Protein AF-A0A077WHT0-F1 (afdb_monomer_lite)

Structure (mmCIF, N/CA/C/O backbone):
data_AF-A0A077WHT0-F1
#
_entry.id   AF-A0A077WHT0-F1
#
loop_
_atom_site.group_PDB
_atom_site.id
_atom_site.type_symbol
_atom_site.label_atom_id
_atom_site.label_alt_id
_atom_site.label_comp_id
_atom_site.label_asym_id
_atom_site.label_entity_id
_atom_site.label_seq_id
_atom_site.pdbx_PDB_ins_code
_atom_site.Cartn_x
_atom_site.Cartn_y
_atom_site.Cartn_z
_atom_site.occupancy
_atom_site.B_iso_or_equiv
_atom_site.auth_seq_id
_atom_site.auth_comp_id
_atom_site.auth_asym_id
_atom_site.auth_atom_id
_atom_site.pdbx_PDB_model_num
ATOM 1 N N . MET A 1 1 ? -54.597 7.422 23.029 1.00 37.78 1 MET A N 1
ATOM 2 C CA . MET A 1 1 ? -54.178 8.073 21.775 1.00 37.78 1 MET A CA 1
ATOM 3 C C . MET A 1 1 ? -52.838 7.480 21.430 1.00 37.78 1 MET A C 1
ATOM 5 O O . MET A 1 1 ? -51.919 7.586 22.228 1.00 37.78 1 MET A O 1
ATOM 9 N N . THR A 1 2 ? -52.840 6.689 20.369 1.00 34.19 2 THR A N 1
ATOM 10 C CA . THR A 1 2 ? -51.752 5.840 19.897 1.00 34.19 2 THR A CA 1
ATOM 11 C C . THR A 1 2 ? -50.615 6.676 19.324 1.00 34.19 2 THR A C 1
ATOM 13 O O . THR A 1 2 ? -50.851 7.671 18.643 1.00 34.19 2 THR A O 1
ATOM 16 N N . CYS A 1 3 ? -49.397 6.263 19.662 1.00 44.56 3 CYS A N 1
ATOM 17 C CA . CYS A 1 3 ? -48.162 6.659 19.010 1.00 44.56 3 CYS A CA 1
ATOM 18 C C . CYS A 1 3 ? -48.106 5.999 17.628 1.00 44.56 3 CYS A C 1
ATOM 20 O O . CYS A 1 3 ? -48.318 4.795 17.555 1.00 44.56 3 CYS A O 1
ATOM 22 N N . ASP A 1 4 ? -47.770 6.765 16.595 1.00 35.91 4 ASP A N 1
ATOM 23 C CA . ASP A 1 4 ? -47.326 6.301 15.276 1.00 35.91 4 ASP A CA 1
ATOM 24 C C . ASP A 1 4 ? -46.366 7.385 14.754 1.00 35.91 4 ASP A C 1
ATOM 26 O O . ASP A 1 4 ? -46.645 8.569 14.933 1.00 35.91 4 ASP A O 1
ATOM 30 N N . ALA A 1 5 ? -45.253 7.136 14.079 1.00 39.88 5 ALA A N 1
ATOM 31 C CA . ALA A 1 5 ? -44.366 5.995 13.904 1.00 39.88 5 ALA A CA 1
ATOM 32 C C . ALA A 1 5 ? -43.149 6.580 13.158 1.00 39.88 5 ALA A C 1
ATOM 34 O O . ALA A 1 5 ? -43.295 7.492 12.342 1.00 39.88 5 ALA A O 1
ATOM 35 N N . ASP A 1 6 ? -41.969 6.073 13.489 1.00 39.25 6 ASP A N 1
ATOM 36 C CA . ASP A 1 6 ? -40.648 6.386 12.949 1.00 39.25 6 ASP A CA 1
ATOM 37 C C . ASP A 1 6 ? -40.579 6.752 11.456 1.00 39.25 6 ASP A C 1
ATOM 39 O O . ASP A 1 6 ? -40.809 5.928 10.572 1.00 39.25 6 ASP A O 1
ATOM 43 N N . GLY A 1 7 ? -40.115 7.973 11.182 1.00 35.97 7 GLY A N 1
ATOM 44 C CA . GLY A 1 7 ? -39.485 8.352 9.916 1.00 35.97 7 GLY A CA 1
ATOM 45 C C . GLY A 1 7 ? -37.975 8.120 9.989 1.00 35.97 7 GLY A C 1
ATOM 46 O O . GLY A 1 7 ? -37.204 9.073 9.965 1.00 35.97 7 GLY A O 1
ATOM 47 N N . SER A 1 8 ? -37.550 6.866 10.143 1.00 40.78 8 SER A N 1
ATOM 48 C CA . SER A 1 8 ? -36.134 6.482 10.136 1.00 40.78 8 SER A CA 1
ATOM 49 C C . SER A 1 8 ? -35.676 6.237 8.696 1.00 40.78 8 SER A C 1
ATOM 51 O O . SER A 1 8 ? -35.810 5.147 8.141 1.00 40.78 8 SER A O 1
ATOM 53 N N . SER A 1 9 ? -35.169 7.295 8.065 1.00 44.03 9 SER A N 1
ATOM 54 C CA . SER A 1 9 ? -34.442 7.256 6.793 1.00 44.03 9 SER A CA 1
ATOM 55 C C . SER A 1 9 ? -33.043 6.656 7.015 1.00 44.03 9 SER A C 1
ATOM 57 O O . SER A 1 9 ? -32.048 7.369 6.964 1.00 44.03 9 SER A O 1
ATOM 59 N N . ASN A 1 10 ? -32.959 5.357 7.308 1.00 44.62 10 ASN A N 1
ATOM 60 C CA . ASN A 1 10 ? -31.711 4.694 7.718 1.00 44.62 10 ASN A CA 1
ATOM 61 C C . ASN A 1 10 ? -31.049 3.822 6.637 1.00 44.62 10 ASN A C 1
ATOM 63 O O . ASN A 1 10 ? -30.369 2.851 6.963 1.00 44.62 10 ASN A O 1
ATOM 67 N N . SER A 1 11 ? -31.192 4.146 5.350 1.00 49.66 11 SER A N 1
ATOM 68 C CA . SER A 1 11 ? -30.301 3.573 4.329 1.00 49.66 11 SER A CA 1
ATOM 69 C C . SER A 1 11 ? -29.247 4.604 3.930 1.00 49.66 11 SER A C 1
ATOM 71 O O . SER A 1 11 ? -29.408 5.320 2.944 1.00 49.66 11 SER A O 1
ATOM 73 N N . CYS A 1 12 ? -28.176 4.692 4.722 1.00 60.62 12 CYS A N 1
ATOM 74 C CA . CYS A 1 12 ? -26.922 5.324 4.309 1.00 60.62 12 CYS A CA 1
ATOM 75 C C . CYS A 1 12 ? -26.264 4.439 3.240 1.00 60.62 12 CYS A C 1
ATOM 77 O O . CYS A 1 12 ? -25.387 3.628 3.552 1.00 60.62 12 CYS A O 1
ATOM 79 N N . ASN A 1 13 ? -26.771 4.545 2.012 1.00 75.31 13 ASN A N 1
ATOM 80 C CA . ASN A 1 13 ? -26.191 3.924 0.830 1.00 75.31 13 ASN A CA 1
ATOM 81 C C . ASN A 1 13 ? -25.252 4.938 0.177 1.00 75.31 13 ASN A C 1
ATOM 83 O O . ASN A 1 13 ? -25.646 6.086 -0.032 1.00 75.31 13 ASN A O 1
ATOM 87 N N . ILE A 1 14 ? -24.038 4.505 -0.150 1.00 79.81 14 ILE A N 1
ATOM 88 C CA . ILE A 1 14 ? -23.101 5.283 -0.963 1.00 79.81 14 ILE A CA 1
ATOM 89 C C . ILE A 1 14 ? -23.674 5.395 -2.378 1.00 79.81 14 ILE A C 1
ATOM 91 O O . ILE A 1 14 ? -24.192 4.407 -2.895 1.00 79.81 14 ILE A O 1
ATOM 95 N N . PHE A 1 15 ? -23.558 6.573 -2.994 1.00 76.62 15 PHE A N 1
ATOM 96 C CA . PHE A 1 15 ? -23.927 6.811 -4.389 1.00 76.62 15 PHE A CA 1
ATOM 97 C C . PHE A 1 15 ? -22.759 7.486 -5.111 1.00 76.62 15 PHE A C 1
ATOM 99 O O . PHE A 1 15 ? -22.477 8.657 -4.875 1.00 76.62 15 PHE A O 1
ATOM 106 N N . ILE A 1 16 ? -22.076 6.767 -6.006 1.00 77.31 16 ILE A N 1
ATOM 107 C CA . ILE A 1 16 ? -20.861 7.285 -6.653 1.00 77.31 16 ILE A CA 1
ATOM 108 C C . ILE A 1 16 ? -21.208 7.894 -8.012 1.00 77.31 16 ILE A C 1
ATOM 110 O O . ILE A 1 16 ? -21.463 7.184 -8.989 1.00 77.31 16 ILE A O 1
ATOM 114 N N . ASN A 1 17 ? -21.157 9.224 -8.109 1.00 68.56 17 ASN A N 1
ATOM 115 C CA . ASN A 1 17 ? -21.402 9.945 -9.358 1.00 68.56 17 ASN A CA 1
ATOM 116 C C . ASN A 1 17 ? -20.128 10.595 -9.921 1.00 68.56 17 ASN A C 1
ATOM 118 O O . ASN A 1 17 ? -19.970 11.815 -9.898 1.00 68.56 17 ASN A O 1
ATOM 122 N N . LEU A 1 18 ? -19.219 9.781 -10.465 1.00 68.75 18 LEU A N 1
ATOM 123 C CA . LEU A 1 18 ? -18.097 10.298 -11.251 1.00 68.75 18 LEU A CA 1
ATOM 124 C C . LEU A 1 18 ? -18.600 10.711 -12.642 1.00 68.75 18 LEU A C 1
ATOM 126 O O . LEU A 1 18 ? -19.003 9.864 -13.442 1.00 68.75 18 LEU A O 1
ATOM 130 N N . ASN A 1 19 ? -18.563 12.016 -12.922 1.00 60.97 19 ASN A N 1
ATOM 131 C CA . ASN A 1 19 ? -19.141 12.667 -14.106 1.00 60.97 19 ASN A CA 1
ATOM 132 C C . ASN A 1 19 ? -18.516 12.281 -15.470 1.00 60.97 19 ASN A C 1
ATOM 134 O O . ASN A 1 19 ? -18.853 12.906 -16.474 1.00 60.97 19 ASN A O 1
ATOM 138 N N . ASP A 1 20 ? -17.634 11.276 -15.569 1.00 57.62 20 ASP A N 1
ATOM 139 C CA . ASP A 1 20 ? -17.121 10.827 -16.870 1.00 57.62 20 ASP A CA 1
ATOM 140 C C . ASP A 1 20 ? -16.539 9.384 -16.868 1.00 57.62 20 ASP A C 1
ATOM 142 O O . ASP A 1 20 ? -15.686 9.021 -16.064 1.00 57.62 20 ASP A O 1
ATOM 146 N N . LYS A 1 21 ? -16.971 8.601 -17.872 1.00 54.38 21 LYS A N 1
ATOM 147 C CA . LYS A 1 21 ? -16.309 7.467 -18.573 1.00 54.38 21 LYS A CA 1
ATOM 148 C C . LYS A 1 21 ? -16.355 6.002 -18.117 1.00 54.38 21 LYS A C 1
ATOM 150 O O . LYS A 1 21 ? -16.100 5.176 -18.994 1.00 54.38 21 LYS A O 1
ATOM 155 N N . CYS A 1 22 ? -16.746 5.595 -16.906 1.00 64.19 22 CYS A N 1
ATOM 156 C CA . CYS A 1 22 ? -16.871 4.142 -16.649 1.00 64.19 22 CYS A CA 1
ATOM 157 C C . CYS A 1 22 ? -17.956 3.761 -15.631 1.00 64.19 22 CYS A C 1
ATOM 159 O O . CYS A 1 22 ? -17.670 3.469 -14.474 1.00 64.19 22 CYS A O 1
ATOM 161 N N . CYS A 1 23 ? -19.214 3.679 -16.082 1.00 74.38 23 CYS A N 1
ATOM 162 C CA . CYS A 1 23 ? -20.350 3.262 -15.246 1.00 74.38 23 CYS A CA 1
ATOM 163 C C . CYS A 1 23 ? -20.139 1.908 -14.539 1.00 74.38 23 CYS A C 1
ATOM 165 O O . CYS A 1 23 ? -20.700 1.678 -13.471 1.00 74.38 23 CYS A O 1
ATOM 167 N N . HIS A 1 24 ? -19.315 1.025 -15.112 1.00 82.81 24 HIS A N 1
ATOM 168 C CA . HIS A 1 24 ? -18.958 -0.252 -14.501 1.00 82.81 24 HIS A CA 1
ATOM 169 C C . HIS A 1 24 ? -18.045 -0.104 -13.281 1.00 82.81 24 HIS A C 1
ATOM 171 O O . HIS A 1 24 ? -18.268 -0.809 -12.303 1.00 82.81 24 HIS A O 1
ATOM 177 N N . LEU A 1 25 ? -17.060 0.801 -13.320 1.00 83.50 25 LEU A N 1
ATOM 178 C CA . LEU A 1 25 ? -16.144 1.030 -12.200 1.00 83.50 25 LEU A CA 1
ATOM 179 C C . LEU A 1 25 ? -16.864 1.707 -11.031 1.00 83.50 25 LEU A C 1
ATOM 181 O O . LEU A 1 25 ? -16.712 1.269 -9.898 1.00 83.50 25 LEU A O 1
ATOM 185 N N . ASN A 1 26 ? -17.701 2.710 -11.315 1.00 84.38 26 ASN A N 1
ATOM 186 C CA . ASN A 1 26 ? -18.487 3.386 -10.279 1.00 84.38 26 ASN A CA 1
ATOM 187 C C . ASN A 1 26 ? -19.394 2.393 -9.556 1.00 84.38 26 ASN A C 1
ATOM 189 O O . ASN A 1 26 ? -19.394 2.345 -8.335 1.00 84.38 26 ASN A O 1
ATOM 193 N N . ARG A 1 27 ? -20.121 1.557 -10.314 1.00 87.00 27 ARG A N 1
ATOM 194 C CA . ARG A 1 27 ? -20.995 0.538 -9.728 1.00 87.00 27 ARG A CA 1
ATOM 195 C C . ARG A 1 27 ? -20.204 -0.493 -8.927 1.00 87.00 27 ARG A C 1
ATOM 197 O O . ARG A 1 27 ? -20.649 -0.886 -7.861 1.00 87.00 27 ARG A O 1
ATOM 204 N N . PHE A 1 28 ? -19.046 -0.918 -9.432 1.00 89.81 28 PHE A N 1
ATOM 205 C CA . PHE A 1 28 ? -18.170 -1.844 -8.720 1.00 89.81 28 PHE A CA 1
ATOM 206 C C . PHE A 1 28 ? -17.716 -1.273 -7.368 1.00 89.81 28 PHE A C 1
ATOM 208 O O . PHE A 1 28 ? -17.876 -1.939 -6.350 1.00 89.81 28 PHE A O 1
ATOM 215 N N . LEU A 1 29 ? -17.216 -0.033 -7.344 1.00 90.81 29 LEU A N 1
ATOM 216 C CA . LEU A 1 29 ? -16.799 0.633 -6.107 1.00 90.81 29 LEU A CA 1
ATOM 217 C C . LEU A 1 29 ? -17.984 0.887 -5.172 1.00 90.81 29 LEU A C 1
ATOM 219 O O . LEU A 1 29 ? -17.862 0.701 -3.969 1.00 90.81 29 LEU A O 1
ATOM 223 N N . GLU A 1 30 ? -19.143 1.266 -5.706 1.00 91.81 30 GLU A N 1
ATOM 224 C CA . GLU A 1 30 ? -20.350 1.493 -4.912 1.00 91.81 30 GLU A CA 1
ATOM 225 C C . GLU A 1 30 ? -20.823 0.200 -4.239 1.00 91.81 30 GLU A C 1
ATOM 227 O O . GLU A 1 30 ? -21.081 0.190 -3.037 1.00 91.81 30 GLU A O 1
ATOM 232 N N . GLU A 1 31 ? -20.908 -0.902 -4.988 1.00 92.94 31 GLU A N 1
ATOM 233 C CA . GLU A 1 31 ? -21.279 -2.218 -4.459 1.00 92.94 31 GLU A CA 1
ATOM 234 C C . GLU A 1 31 ? -20.256 -2.700 -3.417 1.00 92.94 31 GLU A C 1
ATOM 236 O O . GLU A 1 31 ? -20.650 -3.095 -2.318 1.00 92.94 31 GLU A O 1
ATOM 241 N N . GLY A 1 32 ? -18.958 -2.602 -3.725 1.00 94.31 32 GLY A N 1
ATOM 242 C CA . GLY A 1 32 ? -17.874 -3.041 -2.845 1.00 94.31 32 GLY A CA 1
ATOM 243 C C . GLY A 1 32 ? -17.775 -2.230 -1.552 1.00 94.31 32 GLY A C 1
ATOM 244 O O . GLY A 1 32 ? -17.771 -2.800 -0.464 1.00 94.31 32 GLY A O 1
ATOM 245 N N . LEU A 1 33 ? -17.780 -0.896 -1.628 1.00 95.38 33 LEU A N 1
ATOM 246 C CA . LEU A 1 33 ? -17.711 -0.038 -0.440 1.00 95.38 33 LEU A CA 1
ATOM 247 C C . LEU A 1 33 ? -18.965 -0.174 0.433 1.00 95.38 33 LEU A C 1
ATOM 249 O O . LEU A 1 33 ? -18.847 -0.217 1.657 1.00 95.38 33 LEU A O 1
ATOM 253 N N . ASN A 1 34 ? -20.162 -0.289 -0.161 1.00 94.75 34 ASN A N 1
ATOM 254 C CA . ASN A 1 34 ? -21.380 -0.546 0.614 1.00 94.75 34 ASN A CA 1
ATOM 255 C C . ASN A 1 34 ? -21.322 -1.910 1.319 1.00 94.75 34 ASN A C 1
ATOM 257 O O . ASN A 1 34 ? -21.741 -2.008 2.475 1.00 94.75 34 ASN A O 1
ATOM 261 N N . ALA A 1 35 ? -20.797 -2.946 0.653 1.00 95.38 35 ALA A N 1
ATOM 262 C CA .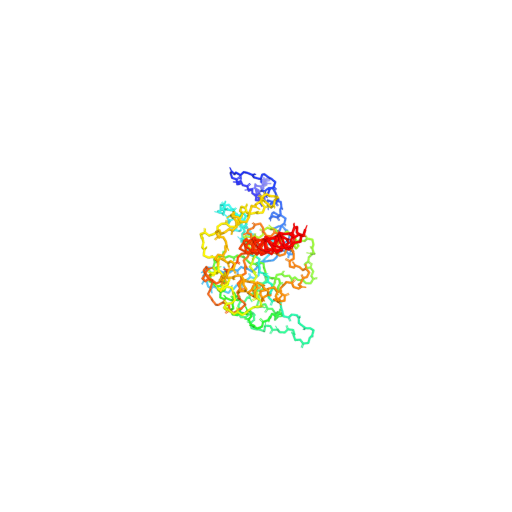 ALA A 1 35 ? -20.604 -4.261 1.257 1.00 95.38 35 ALA A CA 1
ATOM 263 C C . ALA A 1 35 ? -19.611 -4.197 2.427 1.00 95.38 35 ALA A C 1
ATOM 265 O O . ALA A 1 35 ? -19.945 -4.637 3.526 1.00 95.38 35 ALA A O 1
ATOM 266 N N . LEU A 1 36 ? -18.450 -3.561 2.238 1.00 96.62 36 LEU A N 1
ATOM 267 C CA . LEU A 1 36 ? -17.434 -3.399 3.281 1.00 96.62 36 LEU A CA 1
ATOM 268 C C . LEU A 1 36 ? -17.954 -2.609 4.489 1.00 96.62 36 LEU A C 1
ATOM 270 O O . LEU A 1 36 ? -17.761 -3.029 5.627 1.00 96.62 36 LEU A O 1
ATOM 274 N N . LEU A 1 37 ? -18.669 -1.499 4.275 1.00 96.50 37 LEU A N 1
ATOM 275 C CA . LEU A 1 37 ? -19.258 -0.715 5.371 1.00 96.50 37 LEU A CA 1
ATOM 276 C C . LEU A 1 37 ? -20.339 -1.475 6.156 1.00 96.50 37 LEU A C 1
ATOM 278 O O . LEU A 1 37 ? -20.666 -1.079 7.278 1.00 96.50 37 LEU A O 1
ATOM 282 N N . ALA A 1 38 ? -20.919 -2.524 5.574 1.00 95.56 38 ALA A N 1
ATOM 283 C CA . ALA A 1 38 ? -21.895 -3.389 6.226 1.00 95.56 38 ALA A CA 1
ATOM 284 C C . ALA A 1 38 ? -21.269 -4.651 6.850 1.00 95.56 38 ALA A C 1
ATOM 286 O O . ALA A 1 38 ? -21.935 -5.307 7.656 1.00 95.56 38 ALA A O 1
ATOM 287 N N . ASP A 1 39 ? -20.023 -4.996 6.507 1.00 95.81 39 ASP A N 1
ATOM 288 C CA . ASP A 1 39 ? -19.386 -6.238 6.941 1.00 95.81 39 ASP A CA 1
ATOM 289 C C . ASP A 1 39 ? -18.801 -6.122 8.364 1.00 95.81 39 ASP A C 1
ATOM 291 O O . ASP A 1 39 ? -17.995 -5.229 8.644 1.00 95.81 39 ASP A O 1
ATOM 295 N N . PRO A 1 40 ? -19.158 -7.024 9.298 1.00 95.00 40 PRO A N 1
ATOM 296 C CA . PRO A 1 40 ? -18.634 -6.994 10.661 1.00 95.00 40 PRO A CA 1
ATOM 297 C C . PRO A 1 40 ? -17.153 -7.402 10.775 1.00 95.00 40 PRO A C 1
ATOM 299 O O . PRO A 1 40 ? -16.544 -7.171 11.815 1.00 95.00 40 PRO A O 1
ATOM 302 N N . HIS A 1 41 ? -16.541 -8.007 9.765 1.00 95.44 41 HIS A N 1
ATOM 303 C CA . HIS A 1 41 ? -15.118 -8.357 9.772 1.00 95.44 41 HIS A CA 1
ATOM 304 C C . HIS A 1 41 ? -14.249 -7.278 9.128 1.00 95.44 41 HIS A C 1
ATOM 306 O O . HIS A 1 41 ? -13.023 -7.365 9.205 1.00 95.44 41 HIS A O 1
ATOM 312 N N . PHE A 1 42 ? -14.857 -6.258 8.514 1.00 96.75 42 PHE A N 1
ATOM 313 C CA . PHE A 1 42 ? -14.121 -5.116 8.003 1.00 96.75 42 PHE A CA 1
ATOM 314 C C . PHE A 1 42 ? -13.761 -4.171 9.152 1.00 96.75 42 PHE A C 1
ATOM 316 O O . PHE A 1 42 ? -14.619 -3.566 9.797 1.00 96.75 42 PHE A O 1
ATOM 323 N N . LEU A 1 43 ? -12.462 -4.077 9.420 1.00 97.44 43 LEU A N 1
ATOM 324 C CA . LEU A 1 43 ? -11.876 -3.243 10.460 1.00 97.44 43 LEU A CA 1
ATOM 325 C C . LEU A 1 43 ? -10.889 -2.272 9.836 1.00 97.44 43 LEU A C 1
ATOM 327 O O . LEU A 1 43 ? -10.213 -2.606 8.863 1.00 97.44 43 LEU A O 1
ATOM 331 N N . LEU A 1 44 ? -10.787 -1.086 10.425 1.00 98.31 44 LEU A N 1
ATOM 332 C CA . LEU A 1 44 ? -9.860 -0.051 9.991 1.00 98.31 44 LEU A CA 1
ATOM 333 C C . LEU A 1 44 ? -9.199 0.598 11.194 1.00 98.31 44 LEU A C 1
ATOM 335 O O . LEU A 1 44 ? -9.841 0.836 12.210 1.00 98.31 44 LEU A O 1
ATOM 339 N N . LEU A 1 45 ? -7.928 0.942 11.064 1.00 98.62 45 LEU A N 1
ATOM 340 C CA . LEU A 1 45 ? -7.249 1.849 11.971 1.00 98.62 45 LEU A CA 1
ATOM 341 C C . LEU A 1 45 ? -7.633 3.288 11.610 1.00 98.62 45 LEU A C 1
ATOM 343 O O . LEU A 1 45 ? -7.347 3.751 10.509 1.00 98.62 45 LEU A O 1
ATOM 347 N N . TYR A 1 46 ? -8.262 3.998 12.537 1.00 98.56 46 TYR A N 1
ATOM 348 C CA . TYR A 1 46 ? -8.504 5.431 12.445 1.00 98.56 46 TYR A CA 1
ATOM 349 C C . TYR A 1 46 ? -7.334 6.212 13.052 1.00 98.56 46 TYR A C 1
ATOM 351 O O . TYR A 1 46 ? -6.906 5.923 14.175 1.00 98.56 46 TYR A O 1
ATOM 359 N N . VAL A 1 47 ? -6.853 7.221 12.320 1.00 98.31 47 VAL A N 1
ATOM 360 C CA . VAL A 1 47 ? -5.823 8.166 12.769 1.00 98.31 47 VAL A CA 1
ATOM 361 C C . VAL A 1 47 ? -6.481 9.510 13.108 1.00 98.31 47 VAL A C 1
ATOM 363 O O . VAL A 1 47 ? -6.936 10.202 12.198 1.00 98.31 47 VAL A O 1
ATOM 366 N N . PRO A 1 48 ? -6.550 9.915 14.387 1.00 97.44 48 PRO A N 1
ATOM 367 C CA . PRO A 1 48 ? -7.203 11.161 14.784 1.00 97.44 48 PRO A CA 1
ATOM 368 C C . PRO A 1 48 ? -6.463 12.430 14.338 1.00 97.44 48 PRO A C 1
ATOM 370 O O . PRO A 1 48 ? -5.236 12.477 14.309 1.00 97.44 48 PRO A O 1
ATOM 373 N N . GLU A 1 49 ? -7.211 13.499 14.051 1.00 96.38 49 GLU A N 1
ATOM 374 C CA . GLU A 1 49 ? -6.641 14.816 13.705 1.00 96.38 49 GLU A CA 1
ATOM 375 C C . GLU A 1 49 ? -6.053 15.570 14.897 1.00 96.38 49 GLU A C 1
ATOM 377 O O . GLU A 1 49 ? -5.147 16.386 14.746 1.00 96.38 49 GLU A O 1
ATOM 382 N N . ASP A 1 50 ? -6.567 15.306 16.093 1.00 95.06 50 ASP A N 1
ATOM 383 C CA . ASP A 1 50 ? -6.169 15.979 17.328 1.00 95.06 50 ASP A CA 1
ATOM 384 C C . ASP A 1 50 ? -4.892 15.391 17.951 1.00 95.06 50 ASP A C 1
ATOM 386 O O . ASP A 1 50 ? -4.469 15.821 19.026 1.00 95.06 50 ASP A O 1
ATOM 390 N N . GLY A 1 51 ? -4.275 14.407 17.286 1.00 91.94 51 GLY A N 1
ATOM 391 C CA . GLY A 1 51 ? -3.109 13.686 17.789 1.00 91.94 51 GLY A CA 1
ATOM 392 C C . GLY A 1 51 ? -3.424 12.771 18.972 1.00 91.94 51 GLY A C 1
ATOM 393 O O . GLY A 1 51 ? -2.502 12.327 19.661 1.00 91.94 51 GLY A O 1
ATOM 394 N N . SER A 1 52 ? -4.707 12.496 19.236 1.00 95.25 52 SER A N 1
ATOM 395 C CA . SER A 1 52 ? -5.091 11.445 20.170 1.00 95.25 52 SER A CA 1
ATOM 396 C C . SER A 1 52 ? -4.684 10.067 19.641 1.00 95.25 52 SER A C 1
ATOM 398 O O . SER A 1 52 ? -4.237 9.891 18.505 1.00 95.25 52 SER A O 1
ATOM 400 N N . LYS A 1 53 ? -4.768 9.073 20.523 1.00 96.75 53 LYS A N 1
ATOM 401 C CA . LYS A 1 53 ? -4.324 7.715 20.236 1.00 96.75 53 LYS A CA 1
ATOM 402 C C . LYS A 1 53 ? -5.162 7.099 19.111 1.00 96.75 53 LYS A C 1
ATOM 404 O O . LYS A 1 53 ? -6.377 7.273 19.078 1.00 96.75 53 LYS A O 1
ATOM 409 N N . MET A 1 54 ? -4.507 6.374 18.206 1.00 98.44 54 MET A N 1
ATOM 410 C CA . MET A 1 54 ? -5.186 5.720 17.088 1.00 98.44 54 MET A CA 1
ATOM 411 C C . MET A 1 54 ? -6.103 4.607 17.592 1.00 98.44 54 MET A C 1
ATOM 413 O O . MET A 1 54 ? -5.836 4.006 18.634 1.00 98.44 54 MET A O 1
ATOM 417 N N . GLN A 1 55 ? -7.161 4.303 16.845 1.00 98.25 55 GLN A N 1
ATOM 418 C CA . GLN A 1 55 ? -8.156 3.323 17.272 1.00 98.25 55 GLN A CA 1
ATOM 419 C C . GLN A 1 55 ? -8.579 2.407 16.124 1.00 98.25 55 GLN A C 1
ATOM 421 O O . GLN A 1 55 ? -8.850 2.880 15.023 1.00 98.25 55 GLN A O 1
ATOM 426 N N . ILE A 1 56 ? -8.679 1.103 16.381 1.00 98.31 56 ILE A N 1
ATOM 427 C CA . ILE A 1 56 ? -9.325 0.162 15.464 1.00 98.31 56 ILE A CA 1
ATOM 428 C C . ILE A 1 56 ? -10.837 0.366 15.558 1.00 98.31 56 ILE A C 1
ATOM 430 O O . ILE A 1 56 ? -11.423 0.329 16.638 1.00 98.31 56 ILE A O 1
ATOM 434 N N . 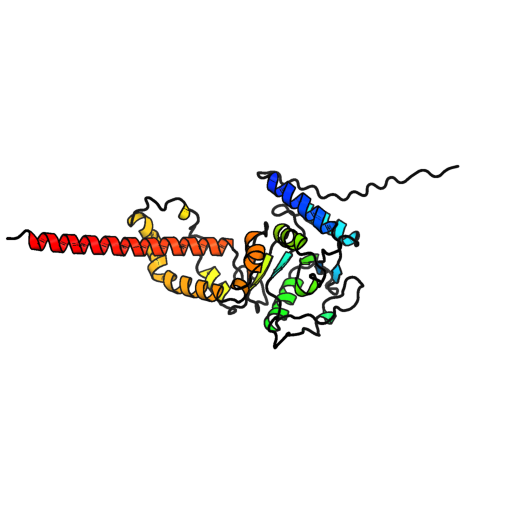VAL A 1 57 ? -11.482 0.583 14.421 1.00 97.94 57 VAL A N 1
ATOM 435 C CA . VAL A 1 57 ? -12.915 0.836 14.317 1.00 97.94 57 VAL A CA 1
ATOM 436 C C . VAL A 1 57 ? -13.570 -0.184 13.400 1.00 97.94 57 VAL A C 1
ATOM 438 O O . VAL A 1 57 ? -12.980 -0.649 12.426 1.00 97.94 57 VAL A O 1
ATOM 441 N N . GLN A 1 58 ? -14.822 -0.507 13.715 1.00 97.00 58 GLN A N 1
ATOM 442 C CA . GLN A 1 58 ? -15.670 -1.397 12.932 1.00 97.00 58 GLN A CA 1
ATOM 443 C C . GLN A 1 58 ? -16.801 -0.566 12.302 1.00 97.00 58 GLN A C 1
ATOM 445 O O . GLN A 1 58 ? -17.752 -0.208 13.007 1.00 97.00 58 GLN A O 1
ATOM 450 N N . PRO A 1 59 ? -16.735 -0.237 10.998 1.00 96.62 59 PRO A N 1
ATOM 451 C CA . PRO A 1 59 ? -17.719 0.639 10.358 1.00 96.62 59 PRO A CA 1
ATOM 452 C C . PRO A 1 59 ? -19.156 0.115 10.459 1.00 96.62 59 PRO A C 1
ATOM 454 O O . PRO A 1 59 ? -20.087 0.896 10.650 1.00 96.62 59 PRO A O 1
ATOM 457 N N . ALA A 1 60 ? -19.335 -1.209 10.424 1.00 96.12 60 ALA A N 1
ATOM 458 C CA . ALA A 1 60 ? -20.646 -1.848 10.517 1.00 96.12 60 ALA A CA 1
ATOM 459 C C . ALA A 1 60 ? -21.397 -1.543 11.828 1.00 96.12 60 ALA A C 1
ATOM 461 O O . ALA A 1 60 ? -22.629 -1.553 11.841 1.00 96.12 60 ALA A O 1
ATOM 462 N N . SER A 1 61 ? -20.683 -1.258 12.925 1.00 95.69 61 SER A N 1
ATOM 463 C CA . SER A 1 61 ? -21.270 -0.985 14.246 1.00 95.69 61 SER A CA 1
ATOM 464 C C . SER A 1 61 ? -21.044 0.444 14.750 1.00 95.69 61 SER A C 1
ATOM 466 O O . SER A 1 61 ? -21.694 0.859 15.712 1.00 95.69 61 SER A O 1
ATOM 468 N N . ASN A 1 62 ? -20.174 1.224 14.100 1.00 95.50 62 ASN A N 1
ATOM 469 C CA . ASN A 1 62 ? -19.845 2.588 14.501 1.00 95.50 62 ASN A CA 1
ATOM 470 C C . ASN A 1 62 ? -20.393 3.623 13.503 1.00 95.50 62 ASN A C 1
ATOM 472 O O . ASN A 1 62 ? -19.740 3.977 12.520 1.00 95.50 62 ASN A O 1
ATOM 476 N N . LEU A 1 63 ? -21.597 4.135 13.790 1.00 94.19 63 LEU A N 1
ATOM 477 C CA . LEU A 1 63 ? -22.307 5.088 12.925 1.00 94.19 63 LEU A CA 1
ATOM 478 C C . LEU A 1 63 ? -21.519 6.378 12.679 1.00 94.19 63 LEU A C 1
ATOM 480 O O . LEU A 1 63 ? -21.507 6.868 11.557 1.00 94.19 63 LEU A O 1
ATOM 484 N N . HIS A 1 64 ? -20.820 6.889 13.695 1.00 95.44 64 HIS A N 1
ATOM 485 C CA . HIS A 1 64 ? -20.047 8.123 13.568 1.00 95.44 64 HIS A CA 1
ATOM 486 C C . HIS A 1 64 ? -18.931 7.992 12.522 1.00 95.44 64 HIS A C 1
ATOM 488 O O . HIS A 1 64 ? -18.815 8.826 11.623 1.00 95.44 64 HIS A O 1
ATOM 494 N N . HIS A 1 65 ? -18.131 6.924 12.606 1.00 96.50 65 HIS A N 1
ATOM 495 C CA . HIS A 1 65 ? -17.078 6.683 11.620 1.00 96.50 65 HIS A CA 1
ATOM 496 C C . HIS A 1 65 ? -17.657 6.355 10.244 1.00 96.50 65 HIS A C 1
ATOM 498 O O . HIS A 1 65 ? -17.148 6.862 9.248 1.00 96.50 65 HIS A O 1
ATOM 504 N N . ARG A 1 66 ? -18.751 5.586 10.178 1.00 96.19 66 ARG A N 1
ATOM 505 C CA . ARG A 1 66 ? -19.419 5.262 8.912 1.00 96.19 66 ARG A CA 1
ATOM 506 C C . ARG A 1 66 ? -19.930 6.507 8.182 1.00 96.19 66 ARG A C 1
ATOM 508 O O . ARG A 1 66 ? -19.689 6.636 6.988 1.00 96.19 66 ARG A O 1
ATOM 515 N N . GLU A 1 67 ? -20.597 7.428 8.876 1.00 95.06 67 GLU A N 1
ATOM 516 C CA . GLU A 1 67 ? -21.063 8.696 8.291 1.00 95.06 67 GLU A CA 1
ATOM 517 C C . GLU A 1 67 ? -19.891 9.528 7.762 1.00 95.06 67 GLU A C 1
ATOM 519 O O . GLU A 1 67 ? -19.943 10.040 6.646 1.00 95.06 67 GLU A O 1
ATOM 524 N N . ARG A 1 68 ? -18.794 9.605 8.525 1.00 95.56 68 ARG A N 1
ATOM 525 C CA . ARG A 1 68 ? -17.579 10.296 8.083 1.00 95.56 68 ARG A CA 1
ATOM 526 C C . ARG A 1 68 ? -16.979 9.664 6.824 1.00 95.56 68 ARG A C 1
ATOM 528 O O . ARG A 1 68 ? -16.607 10.396 5.918 1.00 95.56 68 ARG A O 1
ATOM 535 N N . MET A 1 69 ? -16.894 8.335 6.756 1.00 96.12 69 MET A N 1
ATOM 536 C CA . MET A 1 69 ? -16.382 7.619 5.579 1.00 96.12 69 MET A CA 1
ATOM 537 C C . MET A 1 69 ? -17.227 7.892 4.332 1.00 96.12 69 MET A C 1
ATOM 539 O O . MET A 1 69 ? -16.671 8.105 3.262 1.00 96.12 69 MET A O 1
ATOM 543 N N . ILE A 1 70 ? -18.556 7.933 4.473 1.00 93.25 70 ILE A N 1
ATOM 544 C CA . ILE A 1 70 ? -19.465 8.262 3.366 1.00 93.25 70 ILE A CA 1
ATOM 545 C C . ILE A 1 70 ? -19.217 9.690 2.873 1.00 93.25 70 ILE A C 1
ATOM 547 O O . ILE A 1 70 ? -19.046 9.889 1.676 1.00 93.25 70 ILE A O 1
ATOM 551 N N . ASN A 1 71 ? -19.096 10.657 3.786 1.00 92.19 71 ASN A N 1
ATOM 552 C CA . ASN A 1 71 ? -18.784 12.036 3.407 1.00 92.19 71 ASN A CA 1
ATOM 553 C C . ASN A 1 71 ? -17.427 12.146 2.688 1.00 92.19 71 ASN A C 1
ATOM 555 O O . ASN A 1 71 ? -17.314 12.881 1.716 1.00 92.19 71 ASN A O 1
ATOM 559 N N . MET A 1 72 ? -16.411 11.385 3.119 1.00 92.50 72 MET A N 1
ATOM 560 C CA . MET A 1 72 ? -15.101 11.364 2.451 1.00 92.50 72 MET A CA 1
ATOM 561 C C . MET A 1 72 ? -15.181 10.832 1.013 1.00 92.50 72 MET A C 1
ATOM 563 O O . MET A 1 72 ? -14.490 11.351 0.143 1.00 92.50 72 MET A O 1
ATOM 567 N N . ILE A 1 73 ? -16.030 9.830 0.747 1.00 90.75 73 ILE A N 1
ATOM 568 C CA . ILE A 1 73 ? -16.248 9.320 -0.618 1.00 90.75 73 ILE A CA 1
ATOM 569 C C . ILE A 1 73 ? -16.828 10.417 -1.518 1.00 90.75 73 ILE A C 1
ATOM 571 O O . ILE A 1 73 ? -16.416 10.534 -2.670 1.00 90.75 73 ILE A O 1
ATOM 575 N N . ASP A 1 74 ? -17.772 11.206 -0.999 1.00 84.88 74 ASP A N 1
ATOM 576 C CA . ASP A 1 74 ? -18.427 12.281 -1.752 1.00 84.88 74 ASP A CA 1
ATOM 577 C C . ASP A 1 74 ? -17.479 13.463 -2.038 1.00 84.88 74 ASP A C 1
ATOM 579 O O . ASP A 1 74 ? -17.652 14.171 -3.032 1.00 84.88 74 ASP A O 1
ATOM 583 N N . GLU A 1 75 ? -16.482 13.682 -1.175 1.00 86.12 75 GLU A N 1
ATOM 584 C CA . GLU A 1 75 ? -15.473 14.740 -1.311 1.00 86.12 75 GLU A CA 1
ATOM 585 C C . GLU A 1 75 ? -14.316 14.364 -2.259 1.00 86.12 75 GLU A C 1
ATOM 587 O O . GLU A 1 75 ? -13.681 15.253 -2.832 1.00 86.12 75 GLU A O 1
ATOM 592 N N . GLU A 1 76 ? -14.033 13.071 -2.452 1.00 80.62 76 GLU A N 1
ATOM 593 C CA . GLU A 1 76 ? -12.895 12.605 -3.251 1.00 80.62 76 GLU A CA 1
ATOM 594 C C . GLU A 1 76 ? -13.224 12.537 -4.754 1.00 80.62 76 GLU A C 1
ATOM 596 O O . GLU A 1 76 ? -13.893 11.630 -5.250 1.00 80.62 76 GLU A O 1
ATOM 601 N N . GLU A 1 77 ? -12.701 13.500 -5.517 1.00 74.44 77 GLU A N 1
ATOM 602 C CA . GLU A 1 77 ? -13.032 13.661 -6.939 1.00 74.44 77 GLU A CA 1
ATOM 603 C C . GLU A 1 77 ? -12.431 12.580 -7.854 1.00 74.44 77 GLU A C 1
ATOM 605 O O . GLU A 1 77 ? -12.956 12.342 -8.946 1.00 74.44 77 GLU A O 1
ATOM 610 N N . ARG A 1 78 ? -11.295 11.970 -7.477 1.00 77.31 78 ARG A N 1
ATOM 611 C CA . ARG A 1 78 ? -10.531 11.090 -8.384 1.00 77.31 78 ARG A CA 1
ATOM 612 C C . ARG A 1 78 ? -10.805 9.612 -8.172 1.00 77.31 78 ARG A C 1
ATOM 614 O O . ARG A 1 78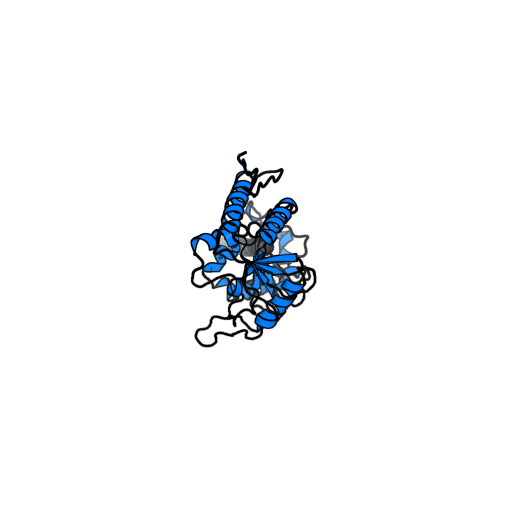 ? -11.047 8.898 -9.145 1.00 77.31 78 ARG A O 1
ATOM 621 N N . THR A 1 79 ? -10.739 9.167 -6.924 1.00 80.69 79 THR A N 1
ATOM 622 C CA . THR A 1 79 ? -10.866 7.757 -6.554 1.00 80.69 79 THR A CA 1
ATOM 623 C C . THR A 1 79 ? -11.827 7.663 -5.376 1.00 80.69 79 THR A C 1
ATOM 625 O O . THR A 1 79 ? -11.388 7.810 -4.240 1.00 80.69 79 THR A O 1
ATOM 628 N N . PRO A 1 80 ? -13.125 7.425 -5.617 1.00 85.31 80 PRO A N 1
ATOM 629 C CA . PRO A 1 80 ? -14.137 7.454 -4.572 1.00 85.31 80 PRO A CA 1
ATOM 630 C C . PRO A 1 80 ? -13.892 6.290 -3.610 1.00 85.31 80 PRO A C 1
ATOM 632 O O . PRO A 1 80 ? -14.202 5.139 -3.909 1.00 85.31 80 PRO A O 1
ATOM 635 N N . SER A 1 81 ? -13.249 6.603 -2.490 1.00 92.81 81 SER A N 1
ATOM 636 C CA . SER A 1 81 ? -12.863 5.714 -1.397 1.00 92.81 81 SER A CA 1
ATOM 637 C C . SER A 1 81 ? -12.516 6.569 -0.170 1.00 92.81 81 SER A C 1
ATOM 639 O O . SER A 1 81 ? -12.491 7.793 -0.241 1.00 92.81 81 SER A O 1
ATOM 641 N N . PHE A 1 82 ? -12.2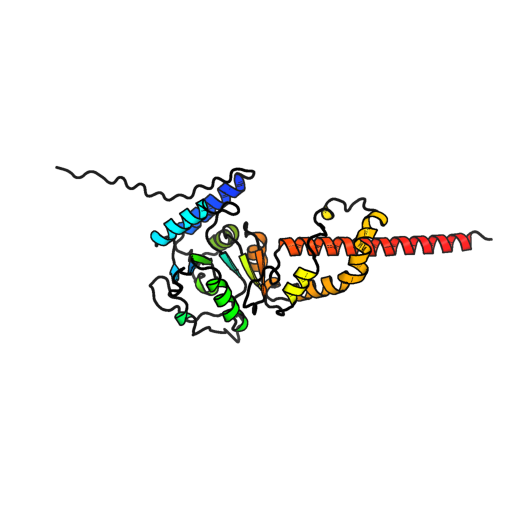59 5.934 0.971 1.00 94.69 82 PHE A N 1
ATOM 642 C CA . PHE A 1 82 ? -12.051 6.608 2.258 1.00 94.69 82 PHE A CA 1
ATOM 643 C C . PHE A 1 82 ? -10.901 6.033 3.092 1.00 94.69 82 PHE A C 1
ATOM 645 O O . PHE A 1 82 ? -10.639 6.529 4.190 1.00 94.69 82 PHE A O 1
ATOM 652 N N . TYR A 1 83 ? -10.233 4.976 2.622 1.00 97.38 83 TYR A N 1
ATOM 653 C CA . TYR A 1 83 ? -9.179 4.309 3.387 1.00 97.38 83 TYR A CA 1
ATOM 654 C C . TYR A 1 83 ? -7.991 3.898 2.523 1.00 97.38 83 TYR A C 1
ATOM 656 O O . TYR A 1 83 ? -8.140 3.507 1.368 1.00 97.38 83 TYR A O 1
ATOM 664 N N . TYR A 1 84 ? -6.807 3.930 3.121 1.00 97.38 84 TYR A N 1
ATOM 665 C CA . TYR A 1 84 ? -5.582 3.373 2.558 1.00 97.38 84 TYR A CA 1
ATOM 666 C C . TYR A 1 84 ? -5.460 1.894 2.922 1.00 97.38 84 TYR A C 1
ATOM 668 O O . TYR A 1 84 ? -5.882 1.481 4.000 1.00 97.38 84 TYR A O 1
ATOM 676 N N . ALA A 1 85 ? -4.837 1.092 2.066 1.00 96.81 85 ALA A N 1
ATOM 677 C CA . ALA A 1 85 ? -4.398 -0.252 2.421 1.00 96.81 85 ALA A CA 1
ATOM 678 C C . ALA A 1 85 ? -2.880 -0.257 2.595 1.00 96.81 85 ALA A C 1
ATOM 680 O O . ALA A 1 85 ? -2.153 0.241 1.739 1.00 96.81 85 ALA A O 1
ATOM 681 N N . LEU A 1 86 ? -2.382 -0.847 3.676 1.00 95.25 86 LEU A N 1
ATOM 682 C CA . LEU A 1 86 ? -0.953 -1.038 3.871 1.00 95.25 86 LEU A CA 1
ATOM 683 C C . LEU A 1 86 ? -0.582 -2.498 3.649 1.00 95.25 86 LEU A C 1
ATOM 685 O O . LEU A 1 86 ? -1.223 -3.403 4.178 1.00 95.25 86 LEU A O 1
ATOM 689 N N . SER A 1 87 ? 0.487 -2.715 2.896 1.00 90.69 87 SER A N 1
ATOM 690 C CA . SER A 1 87 ? 1.033 -4.034 2.629 1.00 90.69 87 SER A CA 1
ATOM 691 C C . SER A 1 87 ? 2.457 -4.191 3.170 1.00 90.69 87 SER A C 1
ATOM 693 O O . SER A 1 87 ? 3.228 -3.237 3.303 1.00 90.69 87 SER A O 1
ATOM 695 N N . HIS A 1 88 ? 2.814 -5.455 3.413 1.00 85.88 88 HIS A N 1
ATOM 696 C CA . HIS A 1 88 ? 4.162 -5.929 3.695 1.00 85.88 88 HIS A CA 1
ATOM 697 C C . HIS A 1 88 ? 4.722 -5.498 5.050 1.00 85.88 88 HIS A C 1
ATOM 699 O O . HIS A 1 88 ? 5.892 -5.146 5.151 1.00 85.88 88 HIS A O 1
ATOM 705 N N . VAL A 1 89 ? 3.918 -5.567 6.111 1.00 80.25 89 VAL A N 1
ATOM 706 C CA . VAL A 1 89 ? 4.369 -5.206 7.469 1.00 80.25 89 VAL A CA 1
ATOM 707 C C . VAL A 1 89 ? 4.692 -6.393 8.384 1.00 80.25 89 VAL A C 1
ATOM 709 O O . VAL A 1 89 ? 5.479 -6.263 9.323 1.00 80.25 89 VAL A O 1
ATOM 712 N N . TRP A 1 90 ? 4.164 -7.576 8.085 1.00 77.75 90 TRP A N 1
ATOM 713 C CA . TRP A 1 90 ? 4.321 -8.792 8.888 1.00 77.75 90 TRP A CA 1
ATOM 714 C C . TRP A 1 90 ? 5.775 -9.245 9.085 1.00 77.75 90 TRP A C 1
ATOM 716 O O . TRP A 1 90 ? 6.597 -9.195 8.169 1.00 77.75 90 TRP A O 1
ATOM 726 N N . GLY A 1 91 ? 6.059 -9.799 10.267 1.00 59.25 91 GLY A N 1
ATOM 727 C CA . GLY A 1 91 ? 7.343 -10.416 10.626 1.00 59.25 91 GLY A CA 1
ATOM 728 C C . GLY A 1 91 ? 7.283 -11.936 10.726 1.00 59.25 91 GLY A C 1
ATOM 729 O O . GLY A 1 91 ? 7.562 -12.490 11.787 1.00 59.25 91 GLY A O 1
ATOM 730 N N . ILE A 1 92 ? 6.898 -12.624 9.647 1.00 56.69 92 ILE A N 1
ATOM 731 C CA . ILE A 1 92 ? 6.691 -14.078 9.683 1.00 56.69 92 ILE A CA 1
ATOM 732 C C . ILE A 1 92 ? 7.964 -14.813 9.255 1.00 56.69 92 ILE A C 1
ATOM 734 O O . ILE A 1 92 ? 8.150 -15.156 8.092 1.00 56.69 92 ILE A O 1
ATOM 738 N N . SER A 1 93 ? 8.828 -15.116 10.221 1.00 57.41 93 SER A N 1
ATOM 739 C CA . SER A 1 93 ? 9.614 -16.350 10.157 1.00 57.41 93 SER A CA 1
ATOM 740 C C . SER A 1 93 ? 9.210 -17.230 11.338 1.00 57.41 93 SER A C 1
ATOM 742 O O . SER A 1 93 ? 8.999 -16.721 12.441 1.00 57.41 93 SER A O 1
ATOM 744 N N . GLU A 1 94 ? 9.085 -18.546 11.131 1.00 54.62 94 GLU A N 1
ATOM 745 C CA . GLU A 1 94 ? 8.689 -19.502 12.185 1.00 54.62 94 GLU A CA 1
ATOM 746 C C . GLU A 1 94 ? 9.567 -19.398 13.447 1.00 54.62 94 GLU A C 1
ATOM 748 O O . GLU A 1 94 ? 9.101 -19.669 14.552 1.00 54.62 94 GLU A O 1
ATOM 753 N N . ASN A 1 95 ? 10.808 -18.927 13.288 1.00 58.41 95 ASN A N 1
ATOM 754 C CA . ASN A 1 95 ? 11.809 -18.819 14.346 1.00 58.41 95 ASN A CA 1
ATOM 755 C C . ASN A 1 95 ? 11.898 -17.428 14.995 1.00 58.41 95 ASN A C 1
ATOM 757 O O . ASN A 1 95 ? 12.604 -17.278 15.991 1.00 58.41 95 ASN A O 1
ATOM 761 N N . ASN A 1 96 ? 11.229 -16.404 14.452 1.00 60.97 96 ASN A N 1
ATOM 762 C CA . ASN A 1 96 ? 11.328 -15.040 14.966 1.00 60.97 96 ASN A CA 1
ATOM 763 C C . ASN A 1 96 ? 10.048 -14.251 14.659 1.00 60.97 96 ASN A C 1
ATOM 765 O O . ASN A 1 96 ? 9.961 -13.547 13.658 1.00 60.97 96 ASN A O 1
ATOM 769 N N . ARG A 1 97 ? 9.033 -14.370 15.526 1.00 68.12 97 ARG A N 1
ATOM 770 C CA . ARG A 1 97 ? 7.723 -13.715 15.334 1.00 68.12 97 ARG A CA 1
ATOM 771 C C . ARG A 1 97 ? 7.738 -12.191 15.507 1.00 68.12 97 ARG A C 1
ATOM 773 O O . ARG A 1 97 ? 6.666 -11.599 15.448 1.00 68.12 97 ARG A O 1
ATOM 780 N N . HIS A 1 98 ? 8.900 -11.572 15.745 1.00 83.31 98 HIS A N 1
ATOM 781 C CA . HIS A 1 98 ? 9.091 -10.122 15.895 1.00 83.31 98 HIS A CA 1
ATOM 782 C C . HIS A 1 98 ? 7.884 -9.410 16.531 1.00 83.31 98 HIS A C 1
ATOM 784 O O . HIS A 1 98 ? 7.259 -8.544 15.922 1.00 83.31 98 HIS A O 1
ATOM 790 N N . LEU A 1 99 ? 7.512 -9.816 17.747 1.00 90.94 99 LEU A N 1
ATOM 791 C CA . LEU A 1 99 ? 6.361 -9.217 18.417 1.00 90.94 99 LEU A CA 1
ATOM 792 C C . LEU A 1 99 ? 6.647 -7.745 18.730 1.00 90.94 99 LEU A C 1
ATOM 794 O O . LEU A 1 99 ? 7.749 -7.381 19.156 1.00 90.94 99 LEU A O 1
ATOM 798 N N . TRP A 1 100 ? 5.666 -6.893 18.471 1.00 93.44 100 TRP A N 1
ATOM 799 C CA . TRP A 1 100 ? 5.684 -5.483 18.815 1.00 93.44 100 TRP A CA 1
ATOM 800 C C . TRP A 1 100 ? 4.857 -5.286 20.082 1.00 93.44 100 TRP A C 1
ATOM 802 O O . TRP A 1 100 ? 3.641 -5.150 20.021 1.00 93.44 100 TRP A O 1
ATOM 812 N N . TYR A 1 101 ? 5.513 -5.326 21.242 1.00 94.50 101 TYR A N 1
ATOM 813 C CA . TYR A 1 101 ? 4.838 -5.218 22.540 1.00 94.50 101 TYR A CA 1
ATOM 814 C C . TYR A 1 101 ? 4.371 -3.795 22.842 1.00 94.50 101 TYR A C 1
ATOM 816 O O . TYR A 1 101 ? 3.408 -3.596 23.574 1.00 94.50 101 TYR A O 1
ATOM 824 N N . GLU A 1 102 ? 5.041 -2.800 22.267 1.00 96.62 102 GLU A N 1
ATOM 825 C CA . GLU A 1 102 ? 4.748 -1.391 22.486 1.00 96.62 102 GLU A CA 1
ATOM 826 C C . GLU A 1 102 ? 3.577 -0.877 21.633 1.00 96.62 102 GLU A C 1
ATOM 828 O O . GLU A 1 102 ? 3.184 0.270 21.819 1.00 96.62 102 GLU A O 1
ATOM 833 N N . ILE A 1 103 ? 3.000 -1.683 20.726 1.00 96.62 103 ILE A N 1
ATOM 834 C CA . ILE A 1 103 ? 1.898 -1.251 19.841 1.00 96.62 103 ILE A CA 1
ATOM 835 C C . ILE A 1 103 ? 0.698 -0.707 20.624 1.00 96.62 103 ILE A C 1
ATOM 837 O O . ILE A 1 103 ? 0.114 0.308 20.244 1.00 96.62 103 ILE A O 1
ATOM 841 N N . GLY A 1 104 ? 0.403 -1.304 21.781 1.00 97.38 104 GLY A N 1
ATOM 842 C CA . GLY A 1 104 ? -0.648 -0.852 22.685 1.00 97.38 104 GLY A CA 1
ATOM 843 C C . GLY A 1 104 ? -0.410 0.544 23.271 1.00 97.38 104 GLY A C 1
ATOM 844 O O . GLY A 1 104 ? -1.323 1.102 23.863 1.00 97.38 104 GLY A O 1
ATOM 845 N N . ASN A 1 105 ? 0.765 1.160 23.102 1.00 97.88 105 ASN A N 1
ATOM 846 C CA . ASN A 1 105 ? 0.984 2.572 23.442 1.00 97.88 105 ASN A CA 1
ATOM 847 C C . ASN A 1 105 ? 0.456 3.525 22.361 1.00 97.88 105 ASN A C 1
ATOM 849 O O . ASN A 1 105 ? 0.192 4.687 22.657 1.00 97.88 105 ASN A O 1
ATOM 853 N N . TYR A 1 106 ? 0.271 3.035 21.134 1.00 97.75 106 TYR A N 1
ATOM 854 C CA . TYR A 1 106 ? -0.090 3.832 19.960 1.00 97.75 106 TYR A CA 1
ATOM 855 C C . TYR A 1 106 ? -1.510 3.561 19.465 1.00 97.75 106 TYR A C 1
ATOM 857 O O . TYR A 1 106 ? -2.128 4.463 18.907 1.00 97.75 106 TYR A O 1
ATOM 865 N N . VAL A 1 107 ? -2.017 2.340 19.672 1.00 98.12 107 VAL A N 1
ATOM 866 C CA . VAL A 1 107 ? -3.309 1.896 19.136 1.00 98.12 107 VAL A CA 1
ATOM 867 C C . VAL A 1 107 ? -4.187 1.294 20.233 1.00 98.12 107 VAL A C 1
ATOM 869 O O . VAL A 1 107 ? -3.715 0.492 21.044 1.00 98.12 107 VAL A O 1
ATOM 872 N N . ASP A 1 108 ? -5.455 1.696 20.252 1.00 98.38 108 ASP A N 1
ATOM 873 C CA . ASP A 1 108 ? -6.534 1.035 20.986 1.00 98.38 108 ASP A CA 1
ATOM 874 C C . ASP A 1 108 ? -7.379 0.145 20.055 1.00 98.38 108 ASP A C 1
ATOM 876 O O . ASP A 1 108 ? -7.539 0.428 18.869 1.00 98.38 108 ASP A O 1
ATOM 880 N N . ASP A 1 109 ? -7.911 -0.950 20.590 1.00 97.06 109 ASP A N 1
ATOM 881 C CA . ASP A 1 109 ? -8.835 -1.866 19.929 1.00 97.06 109 ASP A CA 1
ATOM 882 C C . ASP A 1 109 ? -10.248 -1.265 19.799 1.00 97.06 109 ASP A C 1
ATOM 884 O O . ASP A 1 109 ? -10.528 -0.133 20.218 1.00 97.06 109 ASP A O 1
ATOM 888 N N . GLU A 1 110 ? -11.189 -2.029 19.238 1.00 95.00 110 GLU A N 1
ATOM 889 C CA . GLU A 1 110 ? -12.554 -1.535 19.014 1.00 95.00 110 GLU A CA 1
ATOM 890 C C . GLU A 1 110 ? -13.341 -1.345 20.318 1.00 95.00 110 GLU A C 1
ATOM 892 O O . GLU A 1 110 ? -14.421 -0.755 20.315 1.00 95.00 110 GLU A O 1
ATOM 897 N N . GLN A 1 111 ? -12.821 -1.841 21.444 1.00 95.44 111 GLN A N 1
ATOM 898 C CA . GLN A 1 111 ? -13.379 -1.651 22.780 1.00 95.44 111 GLN A CA 1
ATOM 899 C C . GLN A 1 111 ? -12.660 -0.538 23.561 1.00 95.44 111 GLN A C 1
ATOM 901 O O . GLN A 1 111 ? -12.982 -0.316 24.732 1.00 95.44 111 GLN A O 1
ATOM 906 N N . GLY A 1 112 ? -11.722 0.175 22.927 1.00 95.81 112 GLY A N 1
ATOM 907 C CA . GLY A 1 112 ? -10.967 1.272 23.530 1.00 95.81 112 GLY A CA 1
ATOM 908 C C . GLY A 1 112 ? -9.885 0.807 24.506 1.00 95.81 112 GLY A C 1
ATOM 909 O O . GLY A 1 112 ? -9.520 1.557 25.412 1.00 95.81 112 GLY A O 1
ATOM 910 N N . LYS A 1 113 ? -9.409 -0.437 24.389 1.00 97.88 113 LYS A N 1
ATOM 911 C CA . LYS A 1 113 ? -8.295 -0.959 25.189 1.00 97.88 113 LYS A CA 1
ATOM 912 C C . LYS A 1 113 ? -7.017 -1.003 24.358 1.00 97.88 113 LYS A C 1
ATOM 914 O O . LYS A 1 113 ? -7.102 -1.227 23.160 1.00 97.88 113 LYS A O 1
ATOM 919 N N . PRO A 1 114 ? -5.829 -0.891 24.971 1.00 98.19 114 PRO A N 1
ATOM 920 C CA . PRO A 1 114 ? -4.570 -1.082 24.260 1.00 98.19 114 PRO A CA 1
ATOM 921 C C . PRO A 1 114 ? -4.544 -2.386 23.455 1.00 98.19 114 PRO A C 1
ATOM 923 O O . PRO A 1 114 ? -4.838 -3.447 24.005 1.00 98.19 114 PRO A O 1
ATOM 926 N N . VAL A 1 115 ? -4.157 -2.304 22.181 1.00 96.88 115 VAL A N 1
ATOM 927 C CA . VAL A 1 115 ? -4.030 -3.482 21.310 1.00 96.88 115 VAL A CA 1
ATOM 928 C C . VAL A 1 115 ? -2.969 -4.444 21.852 1.00 96.88 115 VAL A C 1
ATOM 930 O O . VAL A 1 115 ? -1.895 -4.028 22.297 1.00 96.88 115 VAL A O 1
ATOM 933 N N . GLU A 1 116 ? -3.271 -5.742 21.797 1.00 95.44 116 GLU A N 1
ATOM 934 C CA . GLU A 1 116 ? -2.343 -6.816 22.159 1.00 95.44 116 GLU A CA 1
ATOM 935 C C . GLU A 1 116 ? -1.123 -6.864 21.214 1.00 95.44 116 GLU A C 1
ATOM 937 O O . GLU A 1 116 ? -1.203 -6.423 20.067 1.00 95.44 116 GLU A O 1
ATOM 942 N N . PRO A 1 117 ? 0.024 -7.423 21.638 1.00 94.31 117 PRO A N 1
ATOM 943 C CA . PRO A 1 117 ? 1.223 -7.475 20.806 1.00 94.31 117 PRO A CA 1
ATOM 944 C C . PRO A 1 117 ? 0.997 -8.143 19.443 1.00 94.31 117 PRO A C 1
ATOM 946 O O . PRO A 1 117 ? 0.528 -9.280 19.362 1.00 94.31 117 PRO A O 1
ATOM 949 N N . VAL A 1 118 ? 1.427 -7.473 18.371 1.00 91.62 118 VAL A N 1
ATOM 950 C CA . VAL A 1 118 ? 1.284 -7.962 16.987 1.00 91.62 118 VAL A CA 1
ATOM 951 C C . VAL A 1 118 ? 2.621 -8.379 16.379 1.00 91.62 118 VAL A C 1
ATOM 953 O O . VAL A 1 118 ? 3.681 -7.896 16.776 1.00 91.62 118 VAL A O 1
ATOM 956 N N . SER A 1 119 ? 2.596 -9.293 15.406 1.00 90.94 119 SER A N 1
ATOM 957 C CA . SER A 1 119 ? 3.806 -9.747 14.706 1.00 90.94 119 SER A CA 1
ATOM 958 C C . SER A 1 119 ? 4.181 -8.776 13.587 1.00 90.94 119 SER A C 1
ATOM 960 O O . SER A 1 119 ? 3.593 -8.805 12.508 1.00 90.94 119 SER A O 1
ATOM 962 N N . MET A 1 120 ? 5.184 -7.929 13.824 1.00 90.44 120 MET A N 1
ATOM 963 C CA . MET A 1 120 ? 5.611 -6.903 12.870 1.00 90.44 120 MET A CA 1
ATOM 964 C C . MET A 1 120 ? 7.127 -6.713 12.896 1.00 90.44 120 MET A C 1
ATOM 966 O O . MET A 1 120 ? 7.732 -6.558 13.964 1.00 90.44 120 MET A O 1
ATOM 970 N N . ARG A 1 121 ? 7.741 -6.666 11.708 1.00 87.94 121 ARG A N 1
ATOM 971 C CA . ARG A 1 121 ? 9.188 -6.455 11.558 1.00 87.94 121 ARG A CA 1
ATOM 972 C C . ARG A 1 121 ? 9.632 -5.151 12.235 1.00 87.94 121 ARG A C 1
ATOM 974 O O . ARG A 1 121 ? 9.001 -4.124 11.987 1.00 87.94 121 ARG A O 1
ATOM 981 N N . PRO A 1 122 ? 10.689 -5.157 13.070 1.00 90.38 122 PRO A N 1
ATOM 982 C CA . PRO A 1 122 ? 11.135 -3.959 13.777 1.00 90.38 122 PRO A CA 1
ATOM 983 C C . PRO A 1 122 ? 11.512 -2.815 12.841 1.00 90.38 122 PRO A C 1
ATOM 985 O O . PRO A 1 122 ? 11.202 -1.669 13.144 1.00 90.38 122 PRO A O 1
ATOM 988 N N . GLU A 1 123 ? 12.104 -3.132 11.687 1.00 89.69 123 GLU A N 1
ATOM 989 C CA . GLU A 1 123 ? 12.606 -2.137 10.735 1.00 89.69 123 GLU A CA 1
ATOM 990 C C . GLU A 1 123 ? 11.490 -1.255 10.155 1.00 89.69 123 GLU A C 1
ATOM 992 O O . GLU A 1 123 ? 11.753 -0.116 9.792 1.00 89.69 123 GLU A O 1
ATOM 997 N N . LYS A 1 124 ? 10.246 -1.756 10.117 1.00 91.50 124 LYS A N 1
ATOM 998 C CA . LYS A 1 124 ? 9.082 -1.087 9.511 1.00 91.50 124 LYS A CA 1
ATOM 999 C C . LYS A 1 124 ? 8.293 -0.198 10.474 1.00 91.50 124 LYS A C 1
ATOM 1001 O O . LYS A 1 124 ? 7.437 0.562 10.031 1.00 91.50 124 LYS A O 1
ATOM 1006 N N . ARG A 1 125 ? 8.505 -0.329 11.789 1.00 93.19 125 ARG A N 1
ATOM 1007 C CA . ARG A 1 125 ? 7.625 0.268 12.816 1.00 93.19 125 ARG A CA 1
ATOM 1008 C C . ARG A 1 125 ? 7.670 1.792 12.792 1.00 93.19 125 ARG A C 1
ATOM 1010 O O . ARG A 1 125 ? 6.622 2.429 12.782 1.00 93.19 125 ARG A O 1
ATOM 1017 N N . ASP A 1 126 ? 8.868 2.362 12.717 1.00 93.25 126 ASP A N 1
ATOM 1018 C CA . ASP A 1 126 ? 9.046 3.817 12.710 1.00 93.25 126 ASP A CA 1
ATOM 1019 C C . ASP A 1 126 ? 8.520 4.444 11.416 1.00 93.25 126 ASP A C 1
ATOM 1021 O O . ASP A 1 126 ? 7.846 5.470 11.466 1.00 93.25 126 ASP A O 1
ATOM 1025 N N . ALA A 1 127 ? 8.762 3.801 10.268 1.00 92.56 127 ALA A N 1
ATOM 1026 C CA . ALA A 1 127 ? 8.222 4.247 8.985 1.00 92.56 127 ALA A CA 1
ATOM 1027 C C . ALA A 1 127 ? 6.689 4.179 8.963 1.00 92.56 127 ALA A C 1
ATOM 1029 O O . ALA A 1 127 ? 6.046 5.119 8.505 1.00 92.56 127 ALA A O 1
ATOM 1030 N N . LEU A 1 128 ? 6.096 3.114 9.518 1.00 94.62 128 LEU A N 1
ATOM 1031 C CA . LEU A 1 128 ? 4.647 3.016 9.684 1.00 94.62 128 LEU A CA 1
ATOM 1032 C C . LEU A 1 128 ? 4.103 4.171 10.532 1.00 94.62 128 LEU A C 1
ATOM 1034 O O . LEU A 1 128 ? 3.186 4.865 10.108 1.00 94.62 128 LEU A O 1
ATOM 1038 N N . LEU A 1 129 ? 4.660 4.391 11.724 1.00 95.31 129 LEU A N 1
ATOM 1039 C CA . LEU A 1 129 ? 4.184 5.459 12.603 1.00 95.31 129 LEU A CA 1
ATOM 1040 C C . LEU A 1 129 ? 4.348 6.838 11.957 1.00 95.31 129 LEU A C 1
ATOM 1042 O O . LEU A 1 129 ? 3.447 7.665 12.058 1.00 95.31 129 LEU A O 1
ATOM 1046 N N . ALA A 1 130 ? 5.469 7.085 11.277 1.00 93.88 130 ALA A N 1
ATOM 1047 C CA . ALA A 1 130 ? 5.690 8.327 10.546 1.00 93.88 130 ALA A CA 1
ATOM 1048 C C . ALA A 1 130 ? 4.655 8.519 9.428 1.00 93.88 130 ALA A C 1
ATOM 1050 O O . ALA A 1 130 ? 4.084 9.599 9.318 1.00 93.88 130 ALA A O 1
ATOM 1051 N N . LEU A 1 131 ? 4.367 7.464 8.657 1.00 94.19 131 LEU A N 1
ATOM 1052 C CA . LEU A 1 131 ? 3.359 7.479 7.600 1.00 94.19 131 LEU A CA 1
ATOM 1053 C C . LEU A 1 131 ? 1.965 7.808 8.146 1.00 94.19 131 LEU A C 1
ATOM 1055 O O . LEU A 1 131 ? 1.295 8.684 7.607 1.00 94.19 131 LEU A O 1
ATOM 1059 N N . LEU A 1 132 ? 1.545 7.140 9.222 1.00 95.62 132 LEU A N 1
ATOM 1060 C CA . LEU A 1 132 ? 0.238 7.372 9.841 1.00 95.62 132 LEU A CA 1
ATOM 1061 C C . LEU A 1 132 ? 0.129 8.800 10.388 1.00 95.62 132 LEU A C 1
ATOM 1063 O O . LEU A 1 132 ? -0.858 9.480 10.128 1.00 95.62 132 LEU A O 1
ATOM 1067 N N . ASN A 1 133 ? 1.165 9.287 11.075 1.00 93.94 133 ASN A N 1
ATOM 1068 C CA . ASN A 1 133 ? 1.190 10.643 11.632 1.00 93.94 133 ASN A CA 1
ATOM 1069 C C . ASN A 1 133 ? 1.157 11.747 10.561 1.00 93.94 133 ASN A C 1
ATOM 1071 O O . ASN A 1 133 ? 0.701 12.851 10.847 1.00 93.94 133 ASN A O 1
ATOM 1075 N N . ASP A 1 134 ? 1.635 11.463 9.349 1.00 93.31 134 ASP A N 1
ATOM 1076 C CA . ASP A 1 134 ? 1.575 12.387 8.209 1.00 93.31 134 ASP A CA 1
ATOM 1077 C C . ASP A 1 134 ? 0.175 12.438 7.560 1.00 93.31 134 ASP A C 1
ATOM 1079 O O . ASP A 1 134 ? -0.102 13.314 6.747 1.00 93.31 134 ASP A O 1
ATOM 1083 N N . HIS A 1 135 ? -0.733 11.532 7.951 1.00 94.81 135 HIS A N 1
ATOM 1084 C CA . HIS A 1 135 ? -2.100 11.432 7.430 1.00 94.81 135 HIS A CA 1
ATOM 1085 C C . HIS A 1 135 ? -3.148 11.506 8.559 1.00 94.81 135 HIS A C 1
ATOM 1087 O O . HIS A 1 135 ? -3.901 10.552 8.777 1.00 94.81 135 HIS A O 1
ATOM 1093 N N . PRO A 1 136 ? -3.246 12.622 9.300 1.00 96.69 136 PRO A N 1
ATOM 1094 C CA . PRO A 1 136 ? -4.306 12.802 10.289 1.00 96.69 136 PRO A CA 1
ATOM 1095 C C . PRO A 1 136 ? -5.700 12.761 9.643 1.00 96.69 136 PRO A C 1
ATOM 1097 O O . PRO A 1 136 ? -5.891 13.191 8.508 1.00 96.69 136 PRO A O 1
ATOM 1100 N N . GLY A 1 137 ? -6.692 12.260 10.379 1.00 96.94 137 GLY A N 1
ATOM 1101 C CA . GLY A 1 137 ? -8.090 12.200 9.943 1.00 96.94 137 GLY A CA 1
ATOM 1102 C C . GLY A 1 137 ? -8.414 11.096 8.935 1.00 96.94 137 GLY A C 1
ATOM 1103 O O . GLY A 1 137 ? -9.481 11.132 8.318 1.00 96.94 137 GLY A O 1
ATOM 1104 N N . SER A 1 138 ? -7.515 10.129 8.762 1.00 97.56 138 SER A N 1
ATOM 1105 C CA . SER A 1 138 ? -7.609 9.083 7.744 1.00 97.56 138 SER A CA 1
ATOM 1106 C C . SER A 1 138 ? -7.904 7.698 8.332 1.00 97.56 138 SER A C 1
ATOM 1108 O O . SER A 1 138 ? -7.824 7.476 9.545 1.00 97.56 138 SER A O 1
ATOM 1110 N N . TYR A 1 139 ? -8.249 6.759 7.449 1.00 98.44 139 TYR A N 1
ATOM 1111 C CA . TYR A 1 139 ? -8.500 5.361 7.786 1.00 98.44 139 TYR A CA 1
ATOM 1112 C C . TYR A 1 139 ? -7.542 4.436 7.042 1.00 98.44 139 TYR A C 1
ATOM 1114 O O . TYR A 1 139 ? -7.211 4.675 5.880 1.00 98.44 139 TYR A O 1
ATOM 1122 N N . TRP A 1 140 ? -7.124 3.362 7.706 1.00 98.38 140 TRP A N 1
ATOM 1123 C CA . TRP A 1 140 ? -6.125 2.436 7.189 1.00 98.38 140 TRP A CA 1
ATOM 1124 C C . TRP A 1 140 ? -6.540 0.997 7.426 1.00 98.38 140 TRP A C 1
ATOM 1126 O O . TRP A 1 140 ? -6.794 0.591 8.557 1.00 98.38 140 TRP A O 1
ATOM 1136 N N . TRP A 1 141 ? -6.536 0.197 6.372 1.00 97.62 141 TRP A N 1
ATOM 1137 C CA . TRP A 1 141 ? -6.541 -1.244 6.505 1.00 97.62 141 TRP A CA 1
ATOM 1138 C C . TRP A 1 141 ? -5.094 -1.731 6.596 1.00 97.62 141 TRP A C 1
ATOM 1140 O O . TRP A 1 141 ? -4.310 -1.570 5.659 1.00 97.62 141 TRP A O 1
ATOM 1150 N N . ILE A 1 142 ? -4.727 -2.292 7.746 1.00 96.00 142 ILE A N 1
ATOM 1151 C CA . ILE A 1 142 ? -3.390 -2.828 8.008 1.00 96.00 142 ILE A CA 1
ATOM 1152 C C . ILE A 1 142 ? -3.573 -4.246 8.498 1.00 96.00 142 ILE A C 1
ATOM 1154 O O . ILE A 1 142 ? -4.089 -4.467 9.588 1.00 96.00 142 ILE A O 1
ATOM 1158 N N . ASP A 1 143 ? -3.137 -5.204 7.706 1.00 89.81 143 ASP A N 1
ATOM 1159 C CA . ASP A 1 143 ? -3.355 -6.617 7.965 1.00 89.81 143 ASP A CA 1
ATOM 1160 C C . ASP A 1 143 ? -3.023 -7.096 9.396 1.00 89.81 143 ASP A C 1
ATOM 1162 O O . ASP A 1 143 ? -3.867 -7.719 10.031 1.00 89.81 143 ASP A O 1
ATOM 1166 N N . VAL A 1 144 ? -1.863 -6.754 9.963 1.00 90.88 144 VAL A N 1
ATOM 1167 C CA . VAL A 1 144 ? -1.467 -7.169 11.324 1.00 90.88 144 VAL A CA 1
ATOM 1168 C C . VAL A 1 144 ? -2.329 -6.566 12.441 1.00 90.88 144 VAL A C 1
ATOM 1170 O O . VAL A 1 144 ? -2.231 -7.025 13.576 1.00 90.88 144 VAL A O 1
ATOM 1173 N N . LEU A 1 145 ? -3.144 -5.547 12.144 1.00 94.31 145 LEU A N 1
ATOM 1174 C CA . LEU A 1 145 ? -4.061 -4.899 13.091 1.00 94.31 145 LEU A CA 1
ATOM 1175 C C . LEU A 1 145 ? -5.531 -5.221 12.794 1.00 94.31 145 LEU A C 1
ATOM 1177 O O . LEU A 1 145 ? -6.325 -5.387 13.711 1.00 94.31 145 LEU A O 1
ATOM 1181 N N . CYS A 1 146 ? -5.902 -5.270 11.516 1.00 94.69 146 CYS A N 1
ATOM 1182 C CA . CYS A 1 146 ? -7.284 -5.335 11.049 1.00 94.69 146 CYS A CA 1
ATOM 1183 C C . CYS A 1 146 ? -7.707 -6.748 10.632 1.00 94.69 146 CYS A C 1
ATOM 1185 O O . CYS A 1 146 ? -8.900 -7.042 10.633 1.00 94.69 146 CYS A O 1
ATOM 1187 N N . ALA A 1 147 ? -6.766 -7.629 10.276 1.00 89.31 147 ALA A N 1
ATOM 1188 C CA . ALA A 1 147 ? -7.084 -9.015 9.966 1.00 89.31 147 ALA A CA 1
ATOM 1189 C C . ALA A 1 147 ? -7.090 -9.855 11.248 1.00 89.31 147 ALA A C 1
ATOM 1191 O O . ALA A 1 147 ? -6.122 -9.910 12.008 1.00 89.31 147 ALA A O 1
ATOM 1192 N N . ARG A 1 148 ? -8.195 -10.556 11.468 1.00 81.44 148 ARG A N 1
ATOM 1193 C CA . ARG A 1 148 ? -8.379 -11.525 12.542 1.00 81.44 148 ARG A CA 1
ATOM 1194 C C . ARG A 1 148 ? -8.241 -12.942 11.997 1.00 81.44 148 ARG A C 1
ATOM 1196 O O . ARG A 1 148 ? -8.251 -13.177 10.790 1.00 81.44 148 ARG A O 1
ATOM 1203 N N . THR A 1 149 ? -8.147 -13.919 12.897 1.00 79.06 149 THR A N 1
ATOM 1204 C CA . THR A 1 149 ? -8.138 -15.344 12.522 1.00 79.06 149 THR A CA 1
ATOM 1205 C C . THR A 1 149 ? -9.432 -15.795 11.846 1.00 79.06 149 THR A C 1
ATOM 1207 O O . THR A 1 149 ? -9.435 -16.828 11.180 1.00 79.06 149 THR A O 1
ATOM 1210 N N . ASP A 1 150 ? -10.513 -15.040 12.026 1.00 80.12 150 ASP A N 1
ATOM 1211 C CA . ASP A 1 150 ? -11.830 -15.257 11.442 1.00 80.12 150 ASP A CA 1
ATOM 1212 C C . ASP A 1 150 ? -12.164 -14.285 10.301 1.00 80.12 150 ASP A C 1
ATOM 1214 O O . ASP A 1 150 ? -13.271 -14.370 9.777 1.00 80.12 150 ASP A O 1
ATOM 1218 N N . THR A 1 151 ? -11.240 -13.408 9.871 1.00 84.06 151 THR A N 1
ATOM 1219 C CA . THR A 1 151 ? -11.481 -12.535 8.713 1.00 84.06 151 THR A CA 1
ATOM 1220 C C . THR A 1 151 ? -11.726 -13.391 7.466 1.00 84.06 151 THR A C 1
ATOM 1222 O O . THR A 1 151 ? -10.836 -14.147 7.055 1.00 84.06 151 THR A O 1
ATOM 1225 N N . PRO A 1 152 ? -12.916 -13.296 6.854 1.00 86.19 152 PRO A N 1
ATOM 1226 C CA . PRO A 1 152 ? -13.254 -14.091 5.687 1.00 86.19 152 PRO A CA 1
ATOM 1227 C C . PRO A 1 152 ? -12.352 -13.763 4.488 1.00 86.19 152 PRO A C 1
ATOM 1229 O O . PRO A 1 152 ? -12.034 -12.608 4.215 1.00 86.19 152 PRO A O 1
ATOM 1232 N N . LEU A 1 153 ? -11.918 -14.790 3.751 1.00 84.62 153 LEU A N 1
ATOM 1233 C CA . LEU A 1 153 ? -11.057 -14.598 2.575 1.00 84.62 153 LEU A CA 1
ATOM 1234 C C . LEU A 1 153 ? -11.788 -13.947 1.392 1.00 84.62 153 LEU A C 1
ATOM 1236 O O . LEU A 1 153 ? -11.135 -13.410 0.501 1.00 84.62 153 LEU A O 1
ATOM 1240 N N . ASP A 1 154 ? -13.116 -14.024 1.358 1.00 86.94 154 ASP A N 1
ATOM 1241 C CA . ASP A 1 154 ? -13.951 -13.447 0.305 1.00 86.94 154 ASP A CA 1
ATOM 1242 C C . ASP A 1 154 ? -13.957 -11.913 0.335 1.00 86.94 154 ASP A C 1
ATOM 1244 O O . ASP A 1 154 ? -13.942 -11.314 -0.737 1.00 86.94 154 ASP A O 1
ATOM 1248 N N . ILE A 1 155 ? -13.842 -11.275 1.507 1.00 91.94 155 ILE A N 1
ATOM 1249 C CA . ILE A 1 155 ? -13.792 -9.802 1.600 1.00 91.94 155 ILE A CA 1
ATOM 1250 C C . ILE A 1 155 ? -12.410 -9.206 1.292 1.00 91.94 155 ILE A C 1
ATOM 1252 O O . ILE A 1 155 ? -12.288 -8.008 1.050 1.00 91.94 155 ILE A O 1
ATOM 1256 N N . MET A 1 156 ? -11.347 -10.019 1.266 1.00 90.50 156 MET A N 1
ATOM 1257 C CA . MET A 1 156 ? -9.974 -9.540 1.030 1.00 90.50 156 MET A CA 1
ATOM 1258 C C . MET A 1 156 ? -9.809 -8.894 -0.350 1.00 90.50 156 MET A C 1
ATOM 1260 O O . MET A 1 156 ? -9.090 -7.907 -0.494 1.00 90.50 156 MET A O 1
ATOM 1264 N N . GLY A 1 157 ? -10.485 -9.434 -1.368 1.00 91.94 157 GLY A N 1
ATOM 1265 C CA . GLY A 1 157 ? -10.480 -8.846 -2.708 1.00 91.94 157 GLY A CA 1
ATOM 1266 C C . GLY A 1 157 ? -11.128 -7.461 -2.728 1.00 91.94 157 GLY A C 1
ATOM 1267 O O . GLY A 1 157 ? -10.587 -6.533 -3.334 1.00 91.94 157 GLY A O 1
ATOM 1268 N N . ASP A 1 158 ? -12.239 -7.301 -2.011 1.00 94.31 158 ASP A N 1
ATOM 1269 C CA . ASP A 1 158 ? -12.961 -6.032 -1.907 1.00 94.31 158 ASP A CA 1
ATOM 1270 C C . ASP A 1 158 ? -12.132 -4.995 -1.143 1.00 94.31 158 ASP A C 1
ATOM 1272 O O . ASP A 1 158 ? -11.993 -3.862 -1.599 1.00 94.31 158 ASP A O 1
ATOM 1276 N N . ILE A 1 159 ? -11.466 -5.407 -0.058 1.00 95.25 159 ILE A N 1
ATOM 1277 C CA . ILE A 1 159 ? -10.572 -4.547 0.730 1.00 95.25 159 ILE A CA 1
ATOM 1278 C C . ILE A 1 159 ? -9.492 -3.897 -0.143 1.00 95.25 159 ILE A C 1
ATOM 1280 O O . ILE A 1 159 ? -9.279 -2.689 -0.052 1.00 95.25 159 ILE A O 1
ATOM 1284 N N . TYR A 1 160 ? -8.797 -4.660 -0.987 1.00 94.44 160 TYR A N 1
ATOM 1285 C CA . TYR A 1 160 ? -7.758 -4.071 -1.836 1.00 94.44 160 TYR A CA 1
ATOM 1286 C C . TYR A 1 160 ? -8.331 -3.362 -3.058 1.00 94.44 160 TYR A C 1
ATOM 1288 O O . TYR A 1 160 ? -7.784 -2.350 -3.474 1.00 94.44 160 TYR A O 1
ATOM 1296 N N . SER A 1 161 ? -9.418 -3.856 -3.646 1.00 93.94 161 SER A N 1
ATOM 1297 C CA . SER A 1 161 ? -9.986 -3.234 -4.847 1.00 93.94 161 SER A CA 1
ATOM 1298 C C . SER A 1 161 ? -10.670 -1.894 -4.578 1.00 93.94 161 SER A C 1
ATOM 1300 O O . SER A 1 161 ? -10.674 -1.027 -5.452 1.00 93.94 161 SER A O 1
ATOM 1302 N N . CYS A 1 162 ? -11.194 -1.699 -3.369 1.00 95.06 162 CYS A N 1
ATOM 1303 C CA . CYS A 1 162 ? -11.923 -0.497 -2.985 1.00 95.06 162 CYS A CA 1
ATOM 1304 C C . CYS A 1 162 ? -11.073 0.528 -2.220 1.00 95.06 162 CYS A C 1
ATOM 1306 O O . CYS A 1 162 ? -11.602 1.574 -1.851 1.00 95.06 162 CYS A O 1
ATOM 1308 N N . CYS A 1 163 ? -9.784 0.275 -1.960 1.00 95.31 163 CYS A N 1
ATOM 1309 C CA . CYS A 1 163 ? -8.948 1.227 -1.226 1.00 95.31 163 CYS A CA 1
ATOM 1310 C C . CYS A 1 163 ? -8.589 2.463 -2.069 1.00 95.31 163 CYS A C 1
ATOM 1312 O O . CYS A 1 163 ? -8.411 2.380 -3.288 1.00 95.31 163 CYS A O 1
ATOM 1314 N N . LEU A 1 164 ? -8.406 3.595 -1.389 1.00 94.06 164 LEU A N 1
ATOM 1315 C CA . LEU A 1 164 ? -7.954 4.862 -1.959 1.00 94.06 164 LEU A CA 1
ATOM 1316 C C . LEU A 1 164 ? -6.564 4.740 -2.575 1.00 94.06 164 LEU A C 1
ATOM 1318 O O . LEU A 1 164 ? -6.272 5.394 -3.565 1.00 94.06 164 LEU A O 1
ATOM 1322 N N . GLU A 1 165 ? -5.716 3.909 -1.978 1.00 94.31 165 GLU A N 1
ATOM 1323 C CA . GLU A 1 165 ? -4.394 3.554 -2.470 1.00 94.31 165 GLU A CA 1
ATOM 1324 C C . GLU A 1 165 ? -3.836 2.400 -1.633 1.00 94.31 165 GLU A C 1
ATOM 1326 O O . GLU A 1 165 ? -4.067 2.338 -0.421 1.00 94.31 165 GLU A O 1
ATOM 1331 N N . CYS A 1 166 ? -3.060 1.515 -2.261 1.00 96.06 166 CYS A N 1
ATOM 1332 C CA . CYS A 1 166 ? -2.259 0.539 -1.533 1.00 96.06 166 CYS A CA 1
ATOM 1333 C C . CYS A 1 166 ? -0.803 1.000 -1.415 1.00 96.06 166 CYS A C 1
ATOM 1335 O O . CYS A 1 166 ? -0.115 1.222 -2.413 1.00 96.06 166 CYS A O 1
ATOM 1337 N N . ILE A 1 167 ? -0.312 1.119 -0.185 1.00 95.69 167 ILE A N 1
ATOM 1338 C CA . ILE A 1 167 ? 1.072 1.480 0.108 1.00 95.69 167 ILE A CA 1
ATOM 1339 C C . ILE A 1 167 ? 1.843 0.225 0.512 1.00 95.69 167 ILE A C 1
ATOM 1341 O O . ILE A 1 167 ? 1.465 -0.497 1.434 1.00 95.69 167 ILE A O 1
ATOM 1345 N N . VAL A 1 168 ? 2.963 -0.018 -0.158 1.00 94.38 168 VAL A N 1
ATOM 1346 C CA . VAL A 1 168 ? 3.872 -1.130 0.120 1.00 94.38 168 VAL A CA 1
ATOM 1347 C C . VAL A 1 168 ? 5.105 -0.590 0.838 1.00 94.38 168 VAL A C 1
ATOM 1349 O O . VAL A 1 168 ? 5.876 0.179 0.258 1.00 94.38 168 VAL A O 1
ATOM 1352 N N . LEU A 1 169 ? 5.330 -1.027 2.083 1.00 93.25 169 LEU A N 1
ATO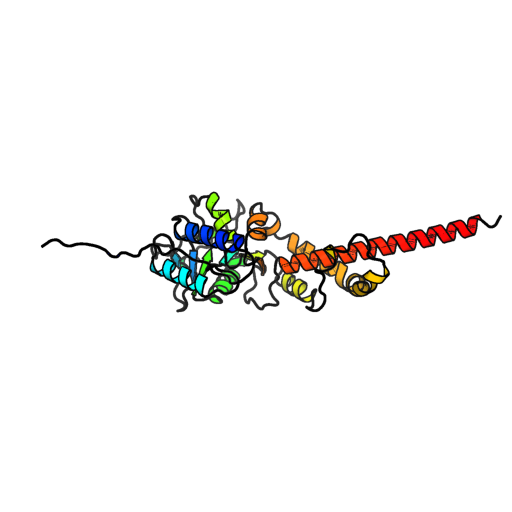M 1353 C CA . LEU A 1 169 ? 6.597 -0.789 2.783 1.00 93.25 169 LEU A CA 1
ATOM 1354 C C . LEU A 1 169 ? 7.630 -1.805 2.295 1.00 93.25 169 LEU A C 1
ATOM 1356 O O . LEU A 1 169 ? 7.803 -2.847 2.919 1.00 93.25 169 LEU A O 1
ATOM 1360 N N . ALA A 1 170 ? 8.288 -1.544 1.170 1.00 91.94 170 ALA A N 1
ATOM 1361 C CA . ALA A 1 170 ? 9.219 -2.475 0.543 1.00 91.94 170 ALA A CA 1
ATOM 1362 C C . ALA A 1 170 ? 10.481 -2.686 1.395 1.00 91.94 170 ALA A C 1
ATOM 1364 O O . ALA A 1 170 ? 11.129 -1.730 1.833 1.00 91.94 170 ALA A O 1
ATOM 1365 N N . ASP A 1 171 ? 10.856 -3.949 1.591 1.00 90.62 171 ASP A N 1
ATOM 1366 C CA . ASP A 1 171 ? 12.117 -4.354 2.207 1.00 90.62 171 ASP A CA 1
ATOM 1367 C C . ASP A 1 171 ? 13.272 -4.168 1.221 1.00 90.62 171 ASP A C 1
ATOM 1369 O O . ASP A 1 171 ? 13.651 -5.050 0.452 1.00 90.62 171 ASP A O 1
ATOM 1373 N N . CYS A 1 172 ? 13.792 -2.947 1.199 1.00 91.50 172 CYS A N 1
ATOM 1374 C CA . CYS A 1 172 ? 14.862 -2.545 0.308 1.00 91.50 172 CYS A CA 1
ATOM 1375 C C . CYS A 1 172 ? 15.733 -1.459 0.939 1.00 91.50 172 CYS A C 1
ATOM 1377 O O . CYS A 1 172 ? 15.345 -0.796 1.902 1.00 91.50 172 CYS A O 1
ATOM 1379 N N . GLU A 1 173 ? 16.919 -1.267 0.363 1.00 90.88 173 GLU A N 1
ATOM 1380 C CA . GLU A 1 173 ? 17.846 -0.221 0.787 1.00 90.88 173 GLU A CA 1
ATOM 1381 C C . GLU A 1 173 ? 17.198 1.177 0.704 1.00 90.88 173 GLU A C 1
ATOM 1383 O O . GLU A 1 173 ? 16.563 1.492 -0.310 1.00 90.88 173 GLU A O 1
ATOM 1388 N N . PRO A 1 174 ? 17.424 2.077 1.684 1.00 89.31 174 PRO A N 1
ATOM 1389 C CA . PRO A 1 174 ? 16.744 3.376 1.753 1.00 89.31 174 PRO A CA 1
ATOM 1390 C C . PRO A 1 174 ? 16.946 4.254 0.509 1.00 89.31 174 PRO A C 1
ATOM 1392 O O . PRO A 1 174 ? 16.107 5.088 0.177 1.00 89.31 174 PRO A O 1
ATOM 1395 N N . SER A 1 175 ? 18.076 4.077 -0.181 1.00 91.06 175 SER A N 1
ATOM 1396 C CA . SER A 1 175 ? 18.428 4.837 -1.384 1.00 91.06 175 SER A CA 1
ATOM 1397 C C . SER A 1 175 ? 17.876 4.242 -2.681 1.00 91.06 175 SER A C 1
ATOM 1399 O O . SER A 1 175 ? 17.948 4.903 -3.716 1.00 91.06 175 SER A O 1
ATOM 1401 N N . LEU A 1 176 ? 17.338 3.018 -2.659 1.00 93.00 176 LEU A N 1
ATOM 1402 C CA . LEU A 1 176 ? 16.952 2.293 -3.869 1.00 93.00 176 LEU A CA 1
ATOM 1403 C C . LEU A 1 176 ? 15.826 3.001 -4.626 1.00 93.00 176 LEU A C 1
ATOM 1405 O O . LEU A 1 176 ? 15.978 3.304 -5.809 1.00 93.00 176 LEU A O 1
ATOM 1409 N N . ILE A 1 177 ? 14.721 3.285 -3.933 1.00 92.00 177 ILE A N 1
ATOM 1410 C CA . ILE A 1 177 ? 13.556 3.957 -4.514 1.00 92.00 177 ILE A CA 1
ATOM 1411 C C . ILE A 1 177 ? 13.915 5.376 -4.981 1.00 92.00 177 ILE A C 1
ATOM 1413 O O . ILE A 1 177 ? 13.684 5.654 -6.153 1.00 92.00 177 ILE A O 1
ATOM 1417 N N . PRO A 1 178 ? 14.579 6.235 -4.177 1.00 89.69 178 PRO A N 1
ATOM 1418 C CA . PRO A 1 178 ? 15.046 7.533 -4.662 1.00 89.69 178 PRO A CA 1
ATOM 1419 C C . PRO A 1 178 ? 15.907 7.449 -5.926 1.00 89.69 178 PRO A C 1
ATOM 1421 O O . PRO A 1 178 ? 15.722 8.229 -6.858 1.00 89.69 178 PRO A O 1
ATOM 1424 N N . ARG A 1 179 ? 16.832 6.480 -5.997 1.00 90.62 179 ARG A N 1
ATOM 1425 C CA . ARG A 1 179 ? 17.657 6.267 -7.194 1.00 90.62 179 ARG A CA 1
ATOM 1426 C C . ARG A 1 179 ? 16.796 5.884 -8.393 1.00 90.62 179 ARG A C 1
ATOM 1428 O O . ARG A 1 179 ? 16.989 6.469 -9.452 1.00 90.62 179 ARG A O 1
ATOM 1435 N N . LEU A 1 180 ? 15.837 4.971 -8.233 1.00 89.19 180 LEU A N 1
ATOM 1436 C CA . LEU A 1 180 ? 14.874 4.639 -9.287 1.00 89.19 180 LEU A CA 1
ATOM 1437 C C . LEU A 1 180 ? 14.102 5.881 -9.746 1.00 89.19 180 LEU A C 1
ATOM 1439 O O . LEU A 1 180 ? 14.118 6.174 -10.939 1.00 89.19 180 LEU A O 1
ATOM 1443 N N . SER A 1 181 ? 13.522 6.660 -8.830 1.00 86.38 181 SER A N 1
ATOM 1444 C CA . SER A 1 181 ? 12.759 7.868 -9.171 1.00 86.38 181 SER A CA 1
ATOM 1445 C C . SER A 1 181 ? 13.592 8.884 -9.964 1.00 86.38 181 SER A C 1
ATOM 1447 O O . SER A 1 181 ? 13.076 9.510 -10.880 1.00 86.38 181 SER A O 1
ATOM 1449 N N . THR A 1 182 ? 14.899 9.007 -9.691 1.00 85.56 182 THR A N 1
ATOM 1450 C CA . THR A 1 182 ? 15.800 9.882 -10.474 1.00 85.56 182 THR A CA 1
ATOM 1451 C C . THR A 1 182 ? 16.187 9.336 -11.853 1.00 85.56 182 THR A C 1
ATOM 1453 O O . THR A 1 182 ? 16.661 10.089 -12.704 1.00 85.56 182 THR A O 1
ATOM 1456 N N . MET A 1 183 ? 16.026 8.031 -12.107 1.00 80.50 183 MET A N 1
ATOM 1457 C CA . MET A 1 183 ? 16.37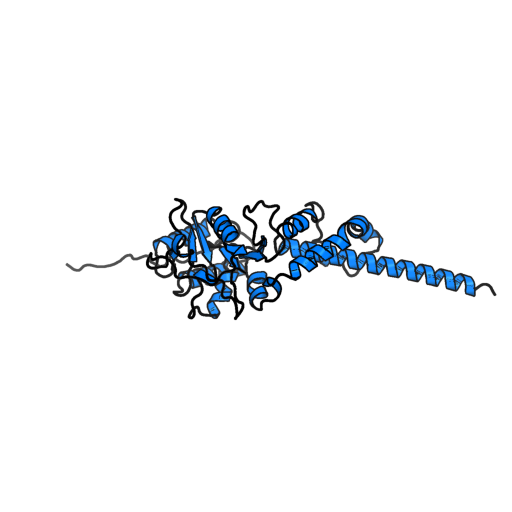5 7.446 -13.409 1.00 80.50 183 MET A CA 1
ATOM 1458 C C . MET A 1 183 ? 15.402 7.892 -14.503 1.00 80.50 183 MET A C 1
ATOM 1460 O O . MET A 1 183 ? 15.838 8.119 -15.638 1.00 80.50 183 MET A O 1
ATOM 1464 N N . LEU A 1 184 ? 14.128 8.067 -14.141 1.00 69.00 184 LEU A N 1
ATOM 1465 C CA . LEU A 1 184 ? 13.068 8.622 -14.978 1.00 69.00 184 LEU A CA 1
ATOM 1466 C C . LEU A 1 184 ? 12.871 10.104 -14.645 1.00 69.00 184 LEU A C 1
ATOM 1468 O O . LEU A 1 184 ? 11.903 10.485 -13.994 1.00 69.00 184 LEU A O 1
ATOM 1472 N N . ASP A 1 185 ? 13.780 10.961 -15.105 1.00 63.91 185 ASP A N 1
ATOM 1473 C CA . ASP A 1 185 ? 13.433 12.379 -15.201 1.00 63.91 185 ASP A CA 1
ATOM 1474 C C . ASP A 1 185 ? 12.207 12.527 -16.121 1.00 63.91 185 ASP A C 1
ATOM 1476 O O . ASP A 1 185 ? 12.139 11.928 -17.198 1.00 63.91 185 ASP A O 1
ATOM 1480 N N . ALA A 1 186 ? 11.237 13.327 -15.672 1.00 49.12 186 ALA A N 1
ATOM 1481 C CA . ALA A 1 186 ? 9.836 13.384 -16.108 1.00 49.12 186 ALA A CA 1
ATOM 1482 C C . ALA A 1 186 ? 9.557 13.806 -17.574 1.00 49.12 186 ALA A C 1
ATOM 1484 O O . ALA A 1 186 ? 8.439 14.209 -17.894 1.00 49.12 186 ALA A O 1
ATOM 1485 N N . GLN A 1 187 ? 10.542 13.763 -18.474 1.00 48.53 187 GLN A N 1
ATOM 1486 C CA . GLN A 1 187 ? 10.392 14.174 -19.877 1.00 48.53 187 GLN A CA 1
ATOM 1487 C C . GLN A 1 187 ? 10.411 13.020 -20.889 1.00 48.53 187 GLN A C 1
ATOM 1489 O O . GLN A 1 187 ? 10.039 13.240 -22.042 1.00 48.53 187 GLN A O 1
ATOM 1494 N N . GLU A 1 188 ? 10.796 11.802 -20.498 1.00 60.22 188 GLU A N 1
ATOM 1495 C CA . GLU A 1 188 ? 10.817 10.653 -21.413 1.00 60.22 188 GLU A CA 1
ATOM 1496 C C . GLU A 1 188 ? 9.539 9.813 -21.264 1.00 60.22 188 GLU A C 1
ATOM 1498 O O . GLU A 1 188 ? 9.428 8.926 -20.421 1.00 60.22 188 GLU A O 1
ATOM 1503 N N . ASP A 1 189 ? 8.538 10.118 -22.093 1.00 61.41 189 ASP A N 1
ATOM 1504 C CA . ASP A 1 189 ? 7.300 9.342 -22.182 1.00 61.41 189 ASP A CA 1
ATOM 1505 C C . ASP A 1 189 ? 7.530 8.040 -22.976 1.00 61.41 189 ASP A C 1
ATOM 1507 O O . ASP A 1 189 ? 7.513 8.016 -24.211 1.00 61.41 189 ASP A O 1
ATOM 1511 N N . PHE A 1 190 ? 7.750 6.937 -22.256 1.00 67.38 190 PHE A N 1
ATOM 1512 C CA . PHE A 1 190 ? 7.916 5.595 -22.829 1.00 67.38 190 PHE A CA 1
ATOM 1513 C C . PHE A 1 190 ? 6.590 4.881 -23.125 1.00 67.38 190 PHE A C 1
ATOM 1515 O O . PHE A 1 190 ? 6.597 3.796 -23.714 1.00 67.38 190 PHE A O 1
ATOM 1522 N N . SER A 1 191 ? 5.446 5.466 -22.749 1.00 60.47 191 SER A N 1
ATOM 1523 C CA . SER A 1 191 ? 4.130 4.813 -22.838 1.00 60.47 191 SER A CA 1
ATOM 1524 C C . SER A 1 191 ? 3.716 4.469 -24.274 1.00 60.47 191 SER A C 1
ATOM 1526 O O . SER A 1 191 ? 2.954 3.532 -24.510 1.00 60.47 191 SER A O 1
ATOM 1528 N N . ARG A 1 192 ? 4.266 5.177 -25.269 1.00 60.03 192 ARG A N 1
ATOM 1529 C CA . ARG A 1 192 ? 3.921 5.003 -26.690 1.00 60.03 192 ARG A CA 1
ATOM 1530 C C . ARG A 1 192 ? 4.592 3.812 -27.365 1.00 60.03 192 ARG A C 1
ATOM 1532 O O . ARG A 1 192 ? 4.240 3.482 -28.497 1.00 60.03 192 ARG A O 1
ATOM 1539 N N . PHE A 1 193 ? 5.555 3.173 -26.709 1.00 62.25 193 PHE A N 1
ATOM 1540 C CA . PHE A 1 193 ? 6.414 2.208 -27.385 1.00 62.25 193 PHE A CA 1
ATOM 1541 C C . PHE A 1 193 ? 5.768 0.832 -27.572 1.00 62.25 193 PHE A C 1
ATOM 1543 O O . PHE A 1 193 ? 5.985 0.168 -28.588 1.00 62.25 193 PHE A O 1
ATOM 1550 N N . HIS A 1 194 ? 4.898 0.433 -26.642 1.00 56.41 194 HIS A N 1
ATOM 1551 C CA . HIS A 1 194 ? 4.279 -0.893 -26.653 1.00 56.41 194 HIS A CA 1
ATOM 1552 C C . HIS A 1 194 ? 3.380 -1.139 -27.883 1.00 56.41 194 HIS A C 1
ATOM 1554 O O . HIS A 1 194 ? 3.209 -2.282 -28.302 1.00 56.41 194 HIS A O 1
ATOM 1560 N N . CYS A 1 195 ? 2.860 -0.077 -28.510 1.00 54.03 195 CYS A N 1
ATOM 1561 C CA . CYS A 1 195 ? 1.964 -0.158 -29.669 1.00 54.03 195 CYS A CA 1
ATOM 1562 C C . CYS A 1 195 ? 2.684 -0.265 -31.030 1.00 54.03 195 CYS A C 1
ATOM 1564 O O . CYS A 1 195 ? 2.015 -0.436 -32.046 1.00 54.03 195 CYS A O 1
ATOM 1566 N N . ALA A 1 196 ? 4.018 -0.148 -31.086 1.00 56.34 196 ALA A N 1
ATOM 1567 C CA . ALA A 1 196 ? 4.754 0.017 -32.348 1.00 56.34 196 ALA A CA 1
ATOM 1568 C C . ALA A 1 196 ? 5.728 -1.132 -32.694 1.00 56.34 196 ALA A C 1
ATOM 1570 O O . ALA A 1 196 ? 6.419 -1.060 -33.714 1.00 56.34 196 ALA A O 1
ATOM 1571 N N . HIS A 1 197 ? 5.770 -2.205 -31.891 1.00 65.00 197 HIS A N 1
ATOM 1572 C CA . HIS A 1 197 ? 6.782 -3.276 -31.960 1.00 65.00 197 HIS A CA 1
ATOM 1573 C C . HIS A 1 197 ? 7.016 -3.902 -33.347 1.00 65.00 197 HIS A C 1
ATOM 1575 O O . HIS A 1 197 ? 8.118 -4.385 -33.613 1.00 65.00 197 HIS A O 1
ATOM 1581 N N . GLU A 1 198 ? 6.032 -3.894 -34.245 1.00 63.75 198 GLU A N 1
ATOM 1582 C CA . GLU A 1 198 ? 6.147 -4.632 -35.505 1.00 63.75 198 GLU A CA 1
ATOM 1583 C C . GLU A 1 198 ? 6.952 -3.902 -36.598 1.00 63.75 198 GLU A C 1
ATOM 1585 O O . GLU A 1 198 ? 7.485 -4.576 -37.476 1.00 63.75 198 GLU A O 1
ATOM 1590 N N . ASN A 1 199 ? 7.154 -2.574 -36.531 1.00 71.50 199 ASN A N 1
ATOM 1591 C CA . ASN A 1 199 ? 7.757 -1.813 -37.649 1.00 71.50 199 ASN A CA 1
ATOM 1592 C C . ASN A 1 199 ? 8.820 -0.757 -37.288 1.00 71.50 199 ASN A C 1
ATOM 1594 O O . ASN A 1 199 ? 9.305 -0.067 -38.180 1.00 71.50 199 ASN A O 1
ATOM 1598 N N . ILE A 1 200 ? 9.226 -0.633 -36.024 1.00 80.94 200 ILE A N 1
ATOM 1599 C CA . ILE A 1 200 ? 10.235 0.360 -35.606 1.00 80.94 200 ILE A CA 1
ATOM 1600 C C . ILE A 1 200 ? 11.586 0.078 -36.277 1.00 80.94 200 ILE A C 1
ATOM 1602 O O . ILE A 1 200 ? 12.089 -1.038 -36.195 1.00 80.94 200 ILE A O 1
ATOM 1606 N N . SER A 1 201 ? 12.205 1.052 -36.936 1.00 84.19 201 SER A N 1
ATOM 1607 C CA . SER A 1 201 ? 13.551 0.933 -37.511 1.00 84.19 201 SER A CA 1
ATOM 1608 C C . SER A 1 201 ? 14.653 1.149 -36.457 1.00 84.19 201 SER A C 1
ATOM 1610 O O . SER A 1 201 ? 14.388 1.532 -35.322 1.00 84.19 201 SER A O 1
ATOM 1612 N N . LEU A 1 202 ? 15.925 0.895 -36.800 1.00 84.38 202 LEU A N 1
ATOM 1613 C CA . LEU A 1 202 ? 17.035 1.247 -35.895 1.00 84.38 202 LEU A CA 1
ATOM 1614 C C . LEU A 1 202 ? 17.157 2.772 -35.719 1.00 84.38 202 LEU A C 1
ATOM 1616 O O . LEU A 1 202 ? 17.573 3.229 -34.660 1.00 84.38 202 LEU A O 1
ATOM 1620 N N . GLU A 1 203 ? 16.781 3.546 -36.737 1.00 84.88 203 GLU A N 1
ATOM 1621 C CA . GLU A 1 203 ? 16.825 5.012 -36.721 1.00 84.88 203 GLU A CA 1
ATOM 1622 C C . GLU A 1 203 ? 15.812 5.587 -35.727 1.00 84.88 203 GLU A C 1
ATOM 1624 O O . GLU A 1 203 ? 16.153 6.481 -34.956 1.00 84.88 203 GLU A O 1
ATOM 1629 N N . ASP A 1 204 ? 14.622 4.988 -35.653 1.00 82.50 204 ASP A N 1
ATOM 1630 C CA . ASP A 1 204 ? 13.580 5.336 -34.678 1.00 82.50 204 ASP A CA 1
ATOM 1631 C C . ASP A 1 204 ? 14.016 5.079 -33.224 1.00 82.50 204 ASP A C 1
ATOM 1633 O O . ASP A 1 204 ? 13.474 5.667 -32.289 1.00 82.50 204 ASP A O 1
ATOM 1637 N N . LEU A 1 205 ? 15.012 4.209 -33.021 1.00 83.12 205 LEU A N 1
ATOM 1638 C CA . LEU A 1 205 ? 15.560 3.869 -31.708 1.00 83.12 205 LEU A CA 1
ATOM 1639 C C . LEU A 1 205 ? 16.761 4.732 -31.300 1.00 83.12 205 LEU A C 1
ATOM 1641 O O . LEU A 1 205 ? 17.130 4.741 -30.126 1.00 83.12 205 LEU A O 1
ATOM 1645 N N . LEU A 1 206 ? 17.376 5.466 -32.235 1.00 81.25 206 LEU A N 1
ATOM 1646 C CA . LEU A 1 206 ? 18.545 6.306 -31.953 1.00 81.25 206 LEU A CA 1
ATOM 1647 C C . LEU A 1 206 ? 18.328 7.340 -30.836 1.00 81.25 206 LEU A C 1
ATOM 1649 O O . LEU A 1 206 ? 19.276 7.539 -30.072 1.00 81.25 206 LEU A O 1
ATOM 1653 N N . PRO A 1 207 ? 17.141 7.964 -30.669 1.00 80.06 207 PRO A N 1
ATOM 1654 C CA . PRO A 1 207 ? 16.890 8.863 -29.541 1.00 80.06 207 PRO A CA 1
ATOM 1655 C C . PRO A 1 207 ? 17.115 8.197 -28.176 1.00 80.06 207 PRO A C 1
ATOM 1657 O O . PRO A 1 207 ? 17.567 8.848 -27.241 1.00 80.06 207 PRO A O 1
ATOM 1660 N N . TYR A 1 208 ? 16.893 6.883 -28.081 1.00 77.38 208 TYR A N 1
ATOM 1661 C CA . TYR A 1 208 ? 17.049 6.101 -26.852 1.00 77.38 208 TYR A CA 1
ATOM 1662 C C . TYR A 1 208 ? 18.457 5.531 -26.665 1.00 77.38 208 TYR A C 1
ATOM 1664 O O . TYR A 1 208 ? 18.744 4.909 -25.642 1.00 77.38 208 TYR A O 1
ATOM 1672 N N . LYS A 1 209 ? 19.375 5.753 -27.613 1.00 81.44 209 LYS A N 1
ATOM 1673 C CA . LYS A 1 209 ? 20.758 5.277 -27.502 1.00 81.44 209 LYS A CA 1
ATOM 1674 C C . LYS A 1 209 ? 21.454 5.828 -26.256 1.00 81.44 209 LYS A C 1
ATOM 1676 O O . LYS A 1 209 ? 22.179 5.096 -25.598 1.00 81.44 209 LYS A O 1
ATOM 1681 N N . GLN A 1 210 ? 21.233 7.098 -25.912 1.00 75.00 210 GLN A N 1
ATOM 1682 C CA . GLN A 1 210 ? 21.846 7.691 -24.715 1.00 75.00 210 GLN A CA 1
ATOM 1683 C C . GLN A 1 210 ? 21.341 7.034 -23.427 1.00 75.00 210 GLN A C 1
ATOM 1685 O O . GLN A 1 210 ? 22.119 6.844 -22.492 1.00 75.00 210 GLN A O 1
ATOM 1690 N N . LEU A 1 211 ? 20.060 6.659 -23.391 1.00 73.44 211 LEU A N 1
ATOM 1691 C CA . LEU A 1 211 ? 19.476 5.890 -22.298 1.00 73.44 211 LEU A CA 1
ATOM 1692 C C . LEU A 1 211 ? 20.125 4.499 -22.215 1.00 73.44 211 LEU A C 1
ATOM 1694 O O . LEU A 1 211 ? 20.549 4.089 -21.134 1.00 73.44 211 LEU A O 1
ATOM 1698 N N . TYR A 1 212 ? 20.281 3.825 -23.362 1.00 78.88 212 TYR A N 1
ATOM 1699 C CA . TYR A 1 212 ? 20.964 2.534 -23.458 1.00 78.88 212 TYR A CA 1
ATOM 1700 C C . TYR A 1 212 ? 22.411 2.604 -22.945 1.00 78.88 212 TYR A C 1
ATOM 1702 O O . TYR A 1 212 ? 22.790 1.861 -22.044 1.00 78.88 212 TYR A O 1
ATOM 1710 N N . ASP A 1 213 ? 23.202 3.538 -23.475 1.00 81.94 213 ASP A N 1
ATOM 1711 C CA . ASP A 1 213 ? 24.636 3.638 -23.200 1.00 81.94 213 ASP A CA 1
ATOM 1712 C C . ASP A 1 213 ? 24.925 4.065 -21.746 1.00 81.94 213 ASP A C 1
ATOM 1714 O O . ASP A 1 213 ? 25.887 3.585 -21.147 1.00 81.94 213 ASP A O 1
ATOM 1718 N N . ASN A 1 214 ? 24.103 4.949 -21.160 1.00 81.00 214 ASN A N 1
ATOM 1719 C CA . ASN A 1 214 ? 24.413 5.579 -19.868 1.00 81.00 214 ASN A CA 1
ATOM 1720 C C . ASN A 1 214 ? 23.596 5.049 -18.683 1.00 81.00 214 ASN A C 1
ATOM 1722 O O . ASN A 1 214 ? 24.085 5.068 -17.555 1.00 81.00 214 ASN A O 1
ATOM 1726 N N . LYS A 1 215 ? 22.343 4.633 -18.906 1.00 81.50 215 LYS A N 1
ATOM 1727 C CA . LYS A 1 215 ? 21.384 4.335 -17.829 1.00 81.50 215 LYS A CA 1
ATOM 1728 C C . LYS A 1 215 ? 20.968 2.866 -17.775 1.00 81.50 215 LYS A C 1
ATOM 1730 O O . LYS A 1 215 ? 20.574 2.406 -16.705 1.00 81.50 215 LYS A O 1
ATOM 1735 N N . TYR A 1 216 ? 21.078 2.113 -18.873 1.00 81.81 216 TYR A N 1
ATOM 1736 C CA . TYR A 1 216 ? 20.531 0.755 -18.951 1.00 81.81 216 TYR A CA 1
ATOM 1737 C C . TYR A 1 216 ? 21.069 -0.219 -17.897 1.00 81.81 216 TYR A C 1
ATOM 1739 O O . TYR A 1 216 ? 20.249 -0.808 -17.186 1.00 81.81 216 TYR A O 1
ATOM 1747 N N . PRO A 1 217 ? 22.399 -0.381 -17.720 1.00 85.81 217 PRO A N 1
ATOM 1748 C CA . PRO A 1 217 ? 22.912 -1.371 -16.776 1.00 85.81 217 PRO A CA 1
ATOM 1749 C C . PRO A 1 217 ? 22.496 -1.045 -15.340 1.00 85.81 217 PRO A C 1
ATOM 1751 O O . PRO A 1 217 ? 22.078 -1.926 -14.593 1.00 85.81 217 PRO A O 1
ATOM 1754 N N . GLN A 1 218 ? 22.542 0.243 -14.986 1.00 88.88 218 GLN A N 1
ATOM 1755 C CA . GLN A 1 218 ? 22.165 0.712 -13.660 1.00 88.88 218 GLN A CA 1
ATOM 1756 C C . GLN A 1 218 ? 20.661 0.562 -13.408 1.00 88.88 218 GLN A C 1
ATOM 1758 O O . GLN A 1 218 ? 20.268 0.174 -12.312 1.00 88.88 218 GLN A O 1
ATOM 1763 N N . LEU A 1 219 ? 19.812 0.831 -14.406 1.00 88.19 219 LEU A N 1
ATOM 1764 C CA . LEU A 1 219 ? 18.369 0.648 -14.266 1.00 88.19 219 LEU A CA 1
ATOM 1765 C C . LEU A 1 219 ? 18.019 -0.822 -14.009 1.00 88.19 219 LEU A C 1
ATOM 1767 O O . LEU A 1 219 ? 17.254 -1.112 -13.093 1.00 88.19 219 LEU A O 1
ATOM 1771 N N . ILE A 1 220 ? 18.599 -1.745 -14.783 1.00 89.25 220 ILE A N 1
ATOM 1772 C CA . ILE A 1 220 ? 18.379 -3.186 -14.604 1.00 89.25 220 ILE A CA 1
ATOM 1773 C C . ILE A 1 220 ? 18.824 -3.641 -13.215 1.00 89.25 220 ILE A C 1
ATOM 1775 O O . ILE A 1 220 ? 18.092 -4.378 -12.560 1.00 89.25 220 ILE A O 1
ATOM 1779 N N . GLU A 1 221 ? 19.983 -3.183 -12.741 1.00 92.50 221 GLU A N 1
ATOM 1780 C CA . GLU A 1 221 ? 20.481 -3.512 -11.403 1.00 92.50 221 GLU A CA 1
ATOM 1781 C C . GLU A 1 221 ? 19.526 -3.022 -10.303 1.00 92.50 221 GLU A C 1
ATOM 1783 O O . GLU A 1 221 ? 19.211 -3.767 -9.372 1.00 92.50 221 GLU A O 1
ATOM 1788 N N . LEU A 1 222 ? 19.021 -1.790 -10.420 1.00 92.94 222 LEU A N 1
ATOM 1789 C CA . LEU A 1 222 ? 18.079 -1.209 -9.462 1.00 92.94 222 LEU A CA 1
ATOM 1790 C C . LEU A 1 222 ? 16.731 -1.942 -9.454 1.00 92.94 222 LEU A C 1
ATOM 1792 O O . LEU A 1 222 ? 16.227 -2.280 -8.384 1.00 92.94 222 LEU A O 1
ATOM 1796 N N . LEU A 1 223 ? 16.161 -2.223 -10.631 1.00 92.56 223 LEU A N 1
ATOM 1797 C CA . LEU A 1 223 ? 14.914 -2.985 -10.754 1.00 92.56 223 LEU A CA 1
ATOM 1798 C C . LEU A 1 223 ? 15.082 -4.403 -10.215 1.00 92.56 223 LEU A C 1
ATOM 1800 O O . LEU A 1 223 ? 14.243 -4.870 -9.452 1.00 92.56 223 LEU A O 1
ATOM 1804 N N . TYR A 1 224 ? 16.186 -5.069 -10.558 1.00 93.31 224 TYR A N 1
ATOM 1805 C CA . TYR A 1 224 ? 16.493 -6.394 -10.037 1.00 93.31 224 TYR A CA 1
ATOM 1806 C C . TYR A 1 224 ? 16.575 -6.376 -8.511 1.00 93.31 224 TYR A C 1
ATOM 1808 O O . TYR A 1 224 ? 15.976 -7.228 -7.864 1.00 93.31 224 TYR A O 1
ATOM 1816 N N . SER A 1 225 ? 17.252 -5.375 -7.940 1.00 94.56 225 SER A N 1
ATOM 1817 C CA . SER A 1 225 ? 17.370 -5.192 -6.490 1.00 94.56 225 SER A CA 1
ATOM 1818 C C . SER A 1 225 ? 16.008 -4.971 -5.830 1.00 94.56 225 SER A C 1
ATOM 1820 O O . SER A 1 225 ? 15.731 -5.575 -4.798 1.00 94.56 225 SER A O 1
ATOM 1822 N N . LEU A 1 226 ? 15.127 -4.176 -6.448 1.00 92.81 226 LEU A N 1
ATOM 1823 C CA . LEU A 1 226 ? 13.756 -3.990 -5.968 1.00 92.81 226 LEU A CA 1
ATOM 1824 C C . LEU A 1 226 ? 12.969 -5.301 -6.023 1.00 92.81 226 LEU A C 1
ATOM 1826 O O . LEU A 1 226 ? 12.258 -5.617 -5.080 1.00 92.81 226 LEU A O 1
ATOM 1830 N N . MET A 1 227 ? 13.121 -6.087 -7.090 1.00 91.38 227 MET A N 1
ATOM 1831 C CA . MET A 1 227 ? 12.445 -7.377 -7.260 1.00 91.38 227 MET A CA 1
ATOM 1832 C C . MET A 1 227 ? 12.964 -8.481 -6.324 1.00 91.38 227 MET A C 1
ATOM 1834 O O . MET A 1 227 ? 12.322 -9.524 -6.209 1.00 91.38 227 MET A O 1
ATOM 1838 N N . GLN A 1 228 ? 14.102 -8.281 -5.646 1.00 91.12 228 GLN A N 1
ATOM 1839 C CA . GLN A 1 228 ? 14.595 -9.214 -4.623 1.00 91.12 228 GLN A CA 1
ATOM 1840 C C . GLN A 1 228 ? 13.885 -9.078 -3.271 1.00 91.12 228 GLN A C 1
ATOM 1842 O O . GLN A 1 228 ? 14.015 -9.990 -2.448 1.00 91.12 228 GLN A O 1
ATOM 1847 N N . SER A 1 229 ? 13.140 -7.986 -3.062 1.00 89.81 229 SER A N 1
ATOM 1848 C CA . SER A 1 229 ? 12.295 -7.768 -1.883 1.00 89.81 229 SER A CA 1
ATOM 1849 C C . SER A 1 229 ? 11.370 -8.967 -1.639 1.00 89.81 229 SER A C 1
ATOM 1851 O O . SER A 1 229 ? 10.798 -9.546 -2.570 1.00 89.81 229 SER A O 1
ATOM 1853 N N . GLU A 1 230 ? 11.207 -9.343 -0.371 1.00 89.06 230 GLU A N 1
ATOM 1854 C CA . GLU A 1 230 ? 10.312 -10.411 0.072 1.00 89.06 230 GLU A CA 1
ATOM 1855 C C . GLU A 1 230 ? 8.857 -10.140 -0.317 1.00 89.06 230 GLU A C 1
ATOM 1857 O O . GLU A 1 230 ? 8.080 -11.082 -0.493 1.00 89.06 230 GLU A O 1
ATOM 1862 N N . TRP A 1 231 ? 8.483 -8.874 -0.526 1.00 90.38 231 TRP A N 1
ATOM 1863 C CA . TRP A 1 231 ? 7.165 -8.527 -1.039 1.00 90.38 231 TRP A CA 1
ATOM 1864 C C . TRP A 1 231 ? 6.848 -9.224 -2.364 1.00 90.38 231 TRP A C 1
ATOM 1866 O O . TRP A 1 231 ? 5.755 -9.760 -2.504 1.00 90.38 231 TRP A O 1
ATOM 1876 N N . TRP A 1 232 ? 7.794 -9.315 -3.302 1.00 89.69 232 TRP A N 1
ATOM 1877 C CA . TRP A 1 232 ? 7.567 -9.934 -4.618 1.00 89.69 232 TRP A CA 1
ATOM 1878 C C . TRP A 1 232 ? 7.424 -11.459 -4.580 1.00 89.69 232 TRP A C 1
ATOM 1880 O O . TRP A 1 232 ? 6.980 -12.063 -5.555 1.00 89.69 232 TRP A O 1
ATOM 1890 N N . LYS A 1 233 ? 7.796 -12.097 -3.466 1.00 87.88 233 LYS A N 1
ATOM 1891 C CA . LYS A 1 233 ? 7.790 -13.561 -3.309 1.00 87.88 233 LYS A CA 1
ATOM 1892 C C . LYS A 1 233 ? 6.478 -14.088 -2.722 1.00 87.88 233 LYS A C 1
ATOM 1894 O O . LYS A 1 233 ? 6.285 -15.301 -2.641 1.00 87.88 233 LYS A O 1
ATOM 1899 N N . ARG A 1 234 ? 5.579 -13.199 -2.285 1.00 86.25 234 ARG A N 1
ATOM 1900 C CA . ARG A 1 234 ? 4.313 -13.564 -1.635 1.00 86.25 234 ARG A CA 1
ATOM 1901 C C . ARG A 1 234 ? 3.250 -13.920 -2.678 1.00 86.25 234 ARG A C 1
ATOM 1903 O O . ARG A 1 234 ? 3.191 -13.372 -3.771 1.00 86.25 234 ARG A O 1
ATOM 1910 N N . VAL A 1 235 ? 2.351 -14.832 -2.313 1.00 80.69 235 VAL A N 1
ATOM 1911 C CA . VAL A 1 235 ? 1.199 -15.189 -3.164 1.00 80.69 235 VAL A CA 1
ATOM 1912 C C . VAL A 1 235 ? 0.206 -14.022 -3.264 1.00 80.69 235 VAL A C 1
ATOM 1914 O O . VAL A 1 235 ? -0.389 -13.798 -4.314 1.00 80.69 235 VAL A O 1
ATOM 1917 N N . TRP A 1 236 ? 0.075 -13.244 -2.186 1.00 81.62 236 TRP A N 1
ATOM 1918 C CA . TRP A 1 236 ? -0.863 -12.121 -2.071 1.00 81.62 236 TRP A CA 1
ATOM 1919 C C . TRP A 1 236 ? -0.449 -10.871 -2.855 1.00 81.62 236 TRP A C 1
ATOM 1921 O O . TRP A 1 236 ? -1.286 -10.012 -3.116 1.00 81.62 236 TRP A O 1
ATOM 1931 N N . THR A 1 237 ? 0.805 -10.801 -3.308 1.00 84.38 237 THR A N 1
ATOM 1932 C CA . THR A 1 237 ? 1.367 -9.672 -4.064 1.00 84.38 237 THR A CA 1
ATOM 1933 C C . THR A 1 237 ? 0.521 -9.306 -5.272 1.00 84.38 237 THR A C 1
ATOM 1935 O O . THR A 1 237 ? 0.334 -8.132 -5.555 1.00 84.38 237 THR A O 1
ATOM 1938 N N . TRP A 1 238 ? -0.042 -10.290 -5.976 1.00 85.50 238 TRP A N 1
ATOM 1939 C CA . TRP A 1 238 ? -0.864 -10.010 -7.153 1.00 85.50 238 TRP A CA 1
ATOM 1940 C C . TRP A 1 238 ? -2.170 -9.294 -6.818 1.00 85.50 238 TRP A C 1
ATOM 1942 O O . TRP A 1 238 ? -2.569 -8.412 -7.570 1.00 85.50 238 TRP A O 1
ATOM 1952 N N . GLN A 1 239 ? -2.818 -9.632 -5.701 1.00 84.81 239 GLN A N 1
ATOM 1953 C CA . GLN A 1 239 ? -4.027 -8.928 -5.266 1.00 84.81 239 GLN A CA 1
ATOM 1954 C C . GLN A 1 239 ? -3.688 -7.501 -4.836 1.00 84.81 239 GLN A C 1
ATOM 1956 O O . GLN A 1 239 ? -4.303 -6.555 -5.315 1.00 84.81 239 GLN A O 1
ATOM 1961 N N . GLU A 1 240 ? -2.650 -7.357 -4.013 1.00 88.75 240 GLU A N 1
ATOM 1962 C CA . GLU A 1 240 ? -2.152 -6.070 -3.517 1.00 88.75 240 GLU A CA 1
ATOM 1963 C C . GLU A 1 240 ? -1.643 -5.157 -4.649 1.00 88.75 240 GLU A C 1
ATOM 1965 O O . GLU A 1 240 ? -1.715 -3.940 -4.537 1.00 88.75 240 GLU A O 1
ATOM 1970 N N . MET A 1 241 ? -1.139 -5.726 -5.749 1.00 90.25 241 MET A N 1
ATOM 1971 C CA . MET A 1 241 ? -0.614 -4.970 -6.888 1.00 90.25 241 MET A CA 1
ATOM 1972 C C . MET A 1 241 ? -1.683 -4.613 -7.928 1.00 90.25 241 MET A C 1
ATOM 1974 O O . MET A 1 241 ? -1.622 -3.538 -8.519 1.00 90.25 241 MET A O 1
ATOM 1978 N N . ALA A 1 242 ? -2.606 -5.535 -8.220 1.00 89.62 242 ALA A N 1
ATOM 1979 C CA . ALA A 1 242 ? -3.487 -5.429 -9.385 1.00 89.62 242 ALA A CA 1
ATOM 1980 C C . ALA A 1 242 ? -4.900 -4.933 -9.063 1.00 89.62 242 ALA A C 1
ATOM 1982 O O . ALA A 1 242 ? -5.573 -4.437 -9.963 1.00 89.62 242 ALA A O 1
ATOM 1983 N N . LEU A 1 243 ? -5.371 -5.105 -7.824 1.00 91.44 243 LEU A N 1
ATOM 1984 C CA . LEU A 1 243 ? -6.730 -4.722 -7.442 1.00 91.44 243 LEU A CA 1
ATOM 1985 C C . LEU A 1 243 ? -6.895 -3.235 -7.104 1.00 91.44 243 LEU A C 1
ATOM 1987 O O . LEU A 1 243 ? -7.921 -2.694 -7.515 1.00 91.44 243 LEU A O 1
ATOM 1991 N N . PRO A 1 244 ? -5.959 -2.565 -6.397 1.00 92.81 244 PRO A N 1
ATOM 1992 C CA . PRO A 1 244 ? -6.146 -1.180 -5.972 1.00 92.81 244 PRO A CA 1
ATOM 1993 C C . PRO A 1 244 ? -6.446 -0.233 -7.127 1.00 92.81 244 PRO A C 1
ATOM 1995 O O . PRO A 1 244 ? -5.569 0.116 -7.917 1.00 92.81 244 PRO A O 1
ATOM 1998 N N . VAL A 1 245 ? -7.696 0.227 -7.191 1.00 87.19 245 VAL A N 1
ATOM 1999 C CA . VAL A 1 245 ? -8.147 1.182 -8.211 1.00 87.19 245 VAL A CA 1
ATOM 2000 C C . VAL A 1 245 ? -7.420 2.515 -8.057 1.00 87.19 245 VAL A C 1
ATOM 2002 O O . VAL A 1 245 ? -7.032 3.126 -9.049 1.00 87.19 245 VAL A O 1
ATOM 2005 N N . GLY A 1 246 ? -7.174 2.933 -6.816 1.00 84.06 246 GLY A N 1
ATOM 2006 C CA . GLY A 1 246 ? -6.408 4.135 -6.509 1.00 84.06 246 GLY A CA 1
ATOM 2007 C C . GLY A 1 246 ? -4.903 4.042 -6.764 1.00 84.06 246 GLY A C 1
ATOM 2008 O O . GLY A 1 246 ? -4.184 5.027 -6.615 1.00 84.06 246 GLY A O 1
ATOM 2009 N N . GLY A 1 247 ? -4.425 2.876 -7.201 1.00 92.12 247 GLY A N 1
ATOM 2010 C CA . GLY A 1 247 ? -3.028 2.629 -7.505 1.00 92.12 247 GLY A CA 1
ATOM 2011 C C . GLY A 1 247 ? -2.240 2.080 -6.323 1.00 92.12 247 GLY A C 1
ATOM 2012 O O . GLY A 1 247 ? -2.749 1.851 -5.223 1.00 92.12 247 GLY A O 1
ATOM 2013 N N . VAL A 1 248 ? -0.965 1.820 -6.601 1.00 94.75 248 VAL A N 1
ATOM 2014 C CA . VAL A 1 248 ? -0.043 1.183 -5.665 1.00 94.75 248 VAL A CA 1
ATOM 2015 C C . VAL A 1 248 ? 1.246 1.978 -5.621 1.00 94.75 248 VAL A C 1
ATOM 2017 O O . VAL A 1 248 ? 1.865 2.217 -6.666 1.00 94.75 248 VAL A O 1
ATOM 2020 N N . ARG A 1 249 ? 1.657 2.354 -4.410 1.00 94.75 249 ARG A N 1
ATOM 2021 C CA . ARG A 1 249 ? 2.870 3.125 -4.143 1.00 94.75 249 ARG A CA 1
ATOM 2022 C C . ARG A 1 249 ? 3.832 2.328 -3.279 1.00 94.75 249 ARG A C 1
ATOM 2024 O O . ARG A 1 249 ? 3.478 1.833 -2.216 1.00 94.75 249 ARG A O 1
ATOM 2031 N N . PHE A 1 250 ? 5.081 2.266 -3.707 1.00 93.69 250 PHE A N 1
ATOM 2032 C CA . PHE A 1 250 ? 6.183 1.718 -2.938 1.00 93.69 250 PHE A CA 1
ATOM 2033 C C . PHE A 1 250 ? 6.889 2.830 -2.174 1.00 93.69 250 PHE A C 1
ATOM 2035 O O . PHE A 1 250 ? 7.231 3.871 -2.742 1.00 93.69 250 PHE A O 1
ATOM 2042 N N . MET A 1 251 ? 7.175 2.562 -0.906 1.00 92.75 251 MET A N 1
ATOM 2043 C CA . MET A 1 251 ? 8.127 3.319 -0.103 1.00 92.75 251 MET A CA 1
ATOM 2044 C C . MET A 1 251 ? 9.097 2.370 0.594 1.00 92.75 251 MET A C 1
ATOM 2046 O O . MET A 1 251 ? 8.839 1.173 0.713 1.00 92.75 251 MET A O 1
ATOM 2050 N N . THR A 1 252 ? 10.231 2.897 1.041 1.00 90.81 252 THR A N 1
ATOM 2051 C CA . THR A 1 252 ? 11.235 2.095 1.743 1.00 90.81 252 THR A CA 1
ATOM 2052 C C . THR A 1 252 ? 10.780 1.808 3.171 1.00 90.81 252 THR A C 1
ATOM 2054 O O . THR A 1 252 ? 10.174 2.659 3.821 1.00 90.81 252 THR A O 1
ATOM 2057 N N . GLU A 1 253 ? 11.095 0.621 3.695 1.00 87.88 253 GLU A N 1
ATOM 2058 C CA . GLU A 1 253 ? 10.701 0.239 5.059 1.00 87.88 253 GLU A CA 1
ATOM 2059 C C . GLU A 1 253 ? 11.308 1.099 6.171 1.00 87.88 253 GLU A C 1
ATOM 2061 O O . GLU A 1 253 ? 10.795 1.098 7.282 1.00 87.88 253 GLU A O 1
ATOM 2066 N N . THR A 1 254 ? 12.361 1.858 5.870 1.00 84.62 254 THR A N 1
ATOM 2067 C CA . THR A 1 254 ? 13.030 2.768 6.809 1.00 84.62 254 THR A CA 1
ATOM 2068 C C . THR A 1 254 ? 12.798 4.246 6.471 1.00 84.62 254 THR A C 1
ATOM 2070 O O . THR A 1 254 ? 13.508 5.117 6.976 1.00 84.62 254 THR A O 1
ATOM 2073 N N . GLY A 1 255 ? 11.891 4.553 5.541 1.00 77.12 255 GLY A N 1
ATOM 2074 C CA . GLY A 1 255 ? 11.604 5.921 5.123 1.00 77.12 255 GLY A CA 1
ATOM 2075 C C . GLY A 1 255 ? 10.799 6.663 6.188 1.00 77.12 255 GLY A C 1
ATOM 2076 O O . GLY A 1 255 ? 9.636 6.355 6.401 1.00 77.12 255 GLY A O 1
ATOM 2077 N N . ILE A 1 256 ? 11.403 7.659 6.844 1.00 70.00 256 ILE A N 1
ATOM 2078 C CA . ILE A 1 256 ? 10.730 8.462 7.889 1.00 70.00 256 ILE A CA 1
ATOM 2079 C C . ILE A 1 256 ? 9.984 9.670 7.283 1.00 70.00 256 ILE A C 1
ATOM 2081 O O . ILE A 1 256 ? 9.121 10.257 7.926 1.00 70.00 256 ILE A O 1
ATOM 2085 N N . HIS A 1 257 ? 10.276 10.032 6.027 1.00 64.50 257 HIS A N 1
ATOM 2086 C CA . HIS A 1 257 ? 9.612 11.136 5.333 1.00 64.50 257 HIS A CA 1
ATOM 2087 C C . HIS A 1 257 ? 9.194 10.742 3.908 1.00 64.50 257 HIS A C 1
ATOM 2089 O O . HIS A 1 257 ? 10.064 10.491 3.060 1.00 64.50 257 HIS A O 1
ATOM 2095 N N . PRO A 1 258 ? 7.884 10.725 3.609 1.00 58.56 258 PRO A N 1
ATOM 2096 C CA . PRO A 1 258 ? 7.376 10.554 2.257 1.00 58.56 258 PRO A CA 1
ATOM 2097 C C . PRO A 1 258 ? 7.511 11.874 1.482 1.00 58.56 258 PRO A C 1
ATOM 2099 O O . PRO A 1 258 ? 6.545 12.557 1.167 1.00 58.56 258 PRO A O 1
ATOM 2102 N N . SER A 1 259 ? 8.739 12.273 1.151 1.00 62.56 259 SER A N 1
ATOM 2103 C CA . SER A 1 259 ? 8.918 13.198 0.028 1.00 62.56 259 SER A CA 1
ATOM 2104 C C . SER A 1 259 ? 8.471 12.494 -1.259 1.00 62.56 259 SER A C 1
ATOM 2106 O O . SER A 1 259 ? 8.717 11.303 -1.410 1.00 62.56 259 SER A O 1
ATOM 2108 N N . GLN A 1 260 ? 7.878 13.191 -2.231 1.00 59.91 260 GLN A N 1
ATOM 2109 C CA . GLN A 1 260 ? 7.498 12.558 -3.511 1.00 59.91 260 GLN A CA 1
ATOM 2110 C C . GLN A 1 260 ? 8.678 11.823 -4.185 1.00 59.91 260 GLN A C 1
ATOM 2112 O O . GLN A 1 260 ? 8.490 10.788 -4.816 1.00 59.91 260 GLN A O 1
ATOM 2117 N N . SER A 1 261 ? 9.910 12.299 -3.974 1.00 60.84 261 SER A N 1
ATOM 2118 C CA . SER A 1 261 ? 11.150 11.682 -4.459 1.00 60.84 261 SER A CA 1
ATOM 2119 C C . SER A 1 261 ? 11.591 10.414 -3.714 1.00 60.84 261 SER A C 1
ATOM 2121 O O . SER A 1 261 ? 12.576 9.803 -4.119 1.00 60.84 261 SER A O 1
ATOM 2123 N N . SER A 1 262 ? 10.913 10.005 -2.637 1.00 80.38 262 SER A N 1
ATOM 2124 C CA . SER A 1 262 ? 11.200 8.769 -1.890 1.00 80.38 262 SER A CA 1
ATOM 2125 C C . SER A 1 262 ? 10.199 7.648 -2.168 1.00 80.38 262 SER A C 1
ATOM 2127 O O . SER A 1 262 ? 10.207 6.632 -1.471 1.00 80.38 262 SER A O 1
ATOM 2129 N N . THR A 1 263 ? 9.373 7.805 -3.207 1.00 90.56 263 THR A N 1
ATOM 2130 C CA . THR A 1 263 ? 8.358 6.825 -3.606 1.00 90.56 263 THR A CA 1
ATOM 2131 C C . THR A 1 263 ? 8.379 6.562 -5.112 1.00 90.56 263 THR A C 1
ATOM 2133 O O . THR A 1 263 ? 8.827 7.406 -5.891 1.00 90.56 263 THR A O 1
ATOM 2136 N N . ILE A 1 264 ? 7.897 5.385 -5.511 1.00 91.75 264 ILE A N 1
ATOM 2137 C CA . ILE A 1 264 ? 7.579 5.024 -6.902 1.00 91.75 264 ILE A CA 1
ATOM 2138 C C . ILE A 1 264 ? 6.224 4.326 -6.927 1.00 91.75 264 ILE A C 1
ATOM 2140 O O . ILE A 1 264 ? 5.830 3.690 -5.953 1.00 91.75 264 ILE A O 1
ATOM 2144 N N . THR A 1 265 ? 5.517 4.403 -8.041 1.00 92.44 265 THR A N 1
ATOM 2145 C CA . THR A 1 265 ? 4.230 3.734 -8.242 1.00 92.44 265 THR A CA 1
ATOM 2146 C C . THR A 1 265 ? 4.371 2.509 -9.146 1.00 92.44 265 THR A C 1
ATOM 2148 O O . THR A 1 265 ? 5.353 2.361 -9.876 1.00 92.44 265 THR A O 1
ATOM 2151 N N . VAL A 1 266 ? 3.369 1.624 -9.162 1.00 90.81 266 VAL A N 1
ATOM 2152 C CA . VAL A 1 266 ? 3.294 0.545 -10.172 1.00 90.81 266 VAL A CA 1
ATOM 2153 C C . VAL A 1 266 ? 3.252 1.106 -11.599 1.00 90.81 266 VAL A C 1
ATOM 2155 O O . VAL A 1 266 ? 3.787 0.486 -12.518 1.00 90.81 266 VAL A O 1
ATOM 2158 N N . TYR A 1 267 ? 2.684 2.298 -11.796 1.00 88.00 267 TYR A N 1
ATOM 2159 C CA . TYR A 1 267 ? 2.726 2.976 -13.091 1.00 88.00 267 TYR A CA 1
ATOM 2160 C C . TYR A 1 267 ? 4.167 3.304 -13.512 1.00 88.00 267 TYR A C 1
ATOM 2162 O O . TYR A 1 267 ? 4.555 3.041 -14.652 1.00 88.00 267 TYR A O 1
ATOM 2170 N N . ASP A 1 268 ? 4.995 3.780 -12.578 1.00 88.69 268 ASP A N 1
ATOM 2171 C CA . ASP A 1 268 ? 6.421 4.023 -12.826 1.00 88.69 268 ASP A CA 1
ATOM 2172 C C . ASP A 1 268 ? 7.159 2.722 -13.168 1.00 88.69 268 ASP A C 1
ATOM 2174 O O . ASP A 1 268 ? 7.952 2.696 -14.108 1.00 88.69 268 ASP A O 1
ATOM 2178 N N . LEU A 1 269 ? 6.838 1.611 -12.488 1.00 89.25 269 LEU A N 1
ATOM 2179 C CA . LEU A 1 269 ? 7.329 0.268 -12.846 1.00 89.25 269 LEU A CA 1
ATOM 2180 C C . LEU A 1 269 ? 6.953 -0.135 -14.277 1.00 89.25 269 LEU A C 1
ATOM 2182 O O . LEU A 1 269 ? 7.793 -0.681 -14.995 1.00 89.25 269 LEU A O 1
ATOM 2186 N N . GLY A 1 270 ? 5.740 0.188 -14.725 1.00 86.88 270 GLY A N 1
ATOM 2187 C CA . GLY A 1 270 ? 5.328 0.013 -16.118 1.00 86.88 270 GLY A CA 1
ATOM 2188 C C . GLY A 1 270 ? 6.186 0.827 -17.093 1.00 86.88 270 GLY A C 1
ATOM 2189 O O . GLY A 1 270 ? 6.621 0.311 -18.125 1.00 86.88 270 GLY A O 1
ATOM 2190 N N . ASN A 1 271 ? 6.514 2.074 -16.748 1.00 85.50 271 ASN A N 1
ATOM 2191 C CA . ASN A 1 271 ? 7.403 2.910 -17.560 1.00 85.50 271 ASN A CA 1
ATOM 2192 C C . ASN A 1 271 ? 8.832 2.360 -17.608 1.00 85.50 271 ASN A C 1
ATOM 2194 O O . ASN A 1 271 ? 9.434 2.314 -18.682 1.00 85.50 271 ASN A O 1
ATOM 2198 N N . PHE A 1 272 ? 9.356 1.873 -16.481 1.00 86.25 272 PHE A N 1
ATOM 2199 C CA . PHE A 1 272 ? 10.650 1.196 -16.442 1.00 86.25 272 PHE A CA 1
ATOM 2200 C C . PHE A 1 272 ? 10.663 -0.063 -17.316 1.00 86.25 272 PHE A C 1
ATOM 2202 O O . PHE A 1 272 ? 11.619 -0.282 -18.060 1.00 86.25 272 PHE A O 1
ATOM 2209 N N . TYR A 1 273 ? 9.596 -0.865 -17.285 1.00 85.44 273 TYR A N 1
ATOM 2210 C CA . TYR A 1 273 ? 9.455 -2.036 -18.150 1.00 85.44 273 TYR A CA 1
ATOM 2211 C C . TYR A 1 273 ? 9.467 -1.659 -19.641 1.00 85.44 273 TYR A C 1
ATOM 2213 O O . TYR A 1 273 ? 10.163 -2.294 -20.441 1.00 85.44 273 TYR A O 1
ATOM 2221 N N . ASN A 1 274 ? 8.761 -0.588 -20.015 1.00 84.38 274 ASN A N 1
ATOM 2222 C CA . ASN A 1 274 ? 8.770 -0.065 -21.382 1.00 84.38 274 ASN A CA 1
ATOM 2223 C C . ASN A 1 274 ? 10.174 0.390 -21.799 1.00 84.38 274 ASN A C 1
ATOM 2225 O O . ASN A 1 274 ? 10.651 0.015 -22.871 1.00 84.38 274 ASN A O 1
ATOM 2229 N N . ALA A 1 275 ? 10.871 1.130 -20.932 1.00 83.19 275 ALA A N 1
ATOM 2230 C CA . ALA A 1 275 ? 12.242 1.571 -21.172 1.00 83.19 275 ALA A CA 1
ATOM 2231 C C . ALA A 1 275 ? 13.191 0.378 -21.394 1.00 83.19 275 ALA A C 1
ATOM 2233 O O . ALA A 1 275 ? 13.951 0.351 -22.363 1.00 83.19 275 ALA A O 1
ATOM 2234 N N . VAL A 1 276 ? 13.113 -0.650 -20.543 1.00 85.25 276 VAL A N 1
ATOM 2235 C CA . VAL A 1 276 ? 13.897 -1.889 -20.687 1.00 85.25 276 VAL A CA 1
ATOM 2236 C C . VAL A 1 276 ? 13.584 -2.603 -22.002 1.00 85.25 276 VAL A C 1
ATOM 2238 O O . VAL A 1 276 ? 14.496 -3.070 -22.686 1.00 85.25 276 VAL A O 1
ATOM 2241 N N . SER A 1 277 ? 12.314 -2.656 -22.397 1.00 85.00 277 SER A N 1
ATOM 2242 C CA . SER A 1 277 ? 11.888 -3.283 -23.652 1.00 85.00 277 SER A CA 1
ATOM 2243 C C . SER A 1 277 ? 12.460 -2.566 -24.881 1.00 85.00 277 SER A C 1
ATOM 2245 O O . SER A 1 277 ? 12.968 -3.223 -25.792 1.00 85.00 277 SER A O 1
ATOM 2247 N N . ILE A 1 278 ? 12.465 -1.229 -24.879 1.00 83.00 278 ILE A N 1
ATOM 2248 C CA . ILE A 1 278 ? 13.098 -0.396 -25.918 1.00 83.00 278 ILE A CA 1
ATOM 2249 C C . ILE A 1 278 ? 14.591 -0.690 -26.017 1.00 83.00 278 ILE A C 1
ATOM 2251 O O . ILE A 1 278 ? 15.124 -0.904 -27.106 1.00 83.00 278 ILE A O 1
ATOM 2255 N N . MET A 1 279 ? 15.263 -0.707 -24.869 1.00 84.56 279 MET A N 1
ATOM 2256 C CA . MET A 1 279 ? 16.705 -0.901 -24.778 1.00 84.56 279 MET A CA 1
ATOM 2257 C C . MET A 1 279 ? 17.126 -2.292 -25.270 1.00 84.56 279 MET A C 1
ATOM 2259 O O . MET A 1 279 ? 18.069 -2.406 -26.054 1.00 84.56 279 MET A O 1
ATOM 2263 N N . ASN A 1 280 ? 16.368 -3.333 -24.918 1.00 86.31 280 ASN A N 1
ATOM 2264 C CA . ASN A 1 280 ? 16.561 -4.683 -25.452 1.00 86.31 280 ASN A CA 1
ATOM 2265 C C . ASN A 1 280 ? 16.343 -4.757 -26.969 1.00 86.31 280 ASN A C 1
ATOM 2267 O O . ASN A 1 280 ? 17.096 -5.423 -27.681 1.00 86.31 280 ASN A O 1
ATOM 2271 N N . GLU A 1 281 ? 15.323 -4.073 -27.489 1.00 86.75 281 GLU A N 1
ATOM 2272 C CA . GLU A 1 281 ? 15.037 -4.053 -28.924 1.00 86.75 281 GLU A CA 1
ATOM 2273 C C . GLU A 1 281 ? 16.128 -3.314 -29.719 1.00 86.75 281 GLU A C 1
ATOM 2275 O O . GLU A 1 281 ? 16.544 -3.789 -30.783 1.00 86.75 281 GLU A O 1
ATOM 2280 N N . TYR A 1 282 ? 16.639 -2.198 -29.189 1.00 86.19 282 TYR A N 1
ATOM 2281 C CA . TYR A 1 282 ? 17.780 -1.476 -29.756 1.00 86.19 282 TYR A CA 1
ATOM 2282 C C . TYR A 1 282 ? 19.023 -2.362 -29.832 1.00 86.19 282 TYR A C 1
ATOM 2284 O O . TYR A 1 282 ? 19.597 -2.512 -30.916 1.00 86.19 282 TYR A O 1
ATOM 2292 N N . ASP A 1 283 ? 19.384 -3.027 -28.732 1.00 86.94 283 ASP A N 1
ATOM 2293 C CA . ASP A 1 283 ? 20.528 -3.938 -28.696 1.00 86.94 283 ASP A CA 1
ATOM 2294 C C . ASP A 1 283 ? 20.382 -5.079 -29.714 1.00 86.94 283 ASP A C 1
ATOM 2296 O O . ASP A 1 283 ? 21.280 -5.347 -30.522 1.00 86.94 283 ASP A O 1
ATOM 2300 N N . ARG A 1 284 ? 19.194 -5.693 -29.769 1.00 88.50 284 ARG A N 1
ATOM 2301 C CA . ARG A 1 284 ? 18.882 -6.768 -30.715 1.00 88.50 284 ARG A CA 1
ATOM 2302 C C . ARG A 1 284 ? 19.030 -6.319 -32.171 1.00 88.50 284 ARG A C 1
ATOM 2304 O O . ARG A 1 284 ? 19.486 -7.099 -33.014 1.00 88.50 284 ARG A O 1
ATOM 2311 N N . ARG A 1 285 ? 18.609 -5.096 -32.518 1.00 87.75 285 ARG A N 1
ATOM 2312 C CA . ARG A 1 285 ? 18.729 -4.563 -33.889 1.00 87.75 285 ARG A CA 1
ATOM 2313 C C . ARG A 1 285 ? 20.151 -4.152 -34.234 1.00 87.75 285 ARG A C 1
ATOM 2315 O O . ARG A 1 285 ? 20.577 -4.424 -35.355 1.00 87.75 285 ARG A O 1
ATOM 2322 N N . LEU A 1 286 ? 20.890 -3.590 -33.281 1.00 88.31 286 LEU A N 1
ATOM 2323 C CA . LEU A 1 286 ? 22.303 -3.256 -33.441 1.00 88.31 286 LEU A CA 1
ATOM 2324 C C . LEU A 1 286 ? 23.151 -4.505 -33.740 1.00 88.31 286 LEU A C 1
ATOM 2326 O O . LEU A 1 286 ? 24.019 -4.478 -34.609 1.00 88.31 286 LEU A O 1
ATOM 2330 N N . HIS A 1 287 ? 22.871 -5.631 -33.078 1.00 89.62 287 HIS A N 1
ATOM 2331 C CA . HIS A 1 287 ? 23.533 -6.907 -33.373 1.00 89.62 287 HIS A CA 1
ATOM 2332 C C . HIS A 1 287 ? 23.149 -7.473 -34.753 1.00 89.62 287 HIS A C 1
ATOM 2334 O O . HIS A 1 287 ? 23.996 -8.007 -35.478 1.00 89.62 287 HIS A O 1
ATOM 2340 N N . LYS A 1 288 ? 21.883 -7.324 -35.171 1.00 89.31 288 LYS A N 1
ATOM 2341 C CA . LYS A 1 288 ? 21.434 -7.737 -36.515 1.00 89.31 288 LYS A CA 1
ATOM 2342 C C . LYS A 1 288 ? 22.039 -6.892 -37.640 1.00 89.31 288 LYS A C 1
ATOM 2344 O O . LYS A 1 288 ? 22.318 -7.437 -38.702 1.00 89.31 288 LYS A O 1
ATOM 2349 N N . SER A 1 289 ? 22.230 -5.586 -37.446 1.00 88.12 289 SER A N 1
ATOM 2350 C CA . SER A 1 289 ? 22.849 -4.734 -38.471 1.00 88.12 289 SER A CA 1
ATOM 2351 C C . SER A 1 289 ? 24.338 -5.040 -38.639 1.00 88.12 289 SER A C 1
ATOM 2353 O O . SER A 1 289 ? 24.799 -5.165 -39.771 1.00 88.12 289 SER A O 1
ATOM 2355 N N . LYS A 1 290 ? 25.063 -5.262 -37.533 1.00 87.56 290 LYS A N 1
ATOM 2356 C CA . LYS A 1 290 ? 26.473 -5.689 -37.559 1.00 87.56 290 LYS A CA 1
ATOM 2357 C C . LYS A 1 290 ? 26.654 -7.029 -38.279 1.00 87.56 290 LYS A C 1
ATOM 2359 O O . LYS A 1 290 ? 27.425 -7.107 -39.225 1.00 87.56 290 LYS A O 1
ATOM 2364 N N . SER A 1 291 ? 25.862 -8.044 -37.922 1.00 86.38 291 SER A N 1
ATOM 2365 C CA . SER A 1 291 ? 25.952 -9.370 -38.562 1.00 86.38 291 SER A CA 1
ATOM 2366 C C . SER A 1 291 ? 25.621 -9.368 -40.061 1.00 86.38 291 SER A C 1
ATOM 2368 O O . SER A 1 291 ? 26.233 -10.119 -40.816 1.00 86.38 291 SER A O 1
ATOM 2370 N N . LYS A 1 292 ? 24.693 -8.518 -40.525 1.00 82.88 292 LYS A N 1
ATOM 2371 C CA . LYS A 1 292 ? 24.460 -8.327 -41.969 1.00 82.88 292 LYS A CA 1
ATOM 2372 C C . LYS A 1 292 ? 25.668 -7.705 -42.668 1.00 82.88 292 LYS A C 1
ATOM 2374 O O . LYS A 1 292 ? 26.078 -8.214 -43.704 1.00 82.88 292 LYS A O 1
ATOM 2379 N N . SER A 1 293 ? 26.247 -6.657 -42.079 1.00 80.56 293 SER A N 1
ATOM 2380 C CA . SER A 1 293 ? 27.445 -6.002 -42.618 1.00 80.56 293 SER A CA 1
ATOM 2381 C C . SER A 1 293 ? 28.630 -6.967 -42.722 1.00 80.56 293 SER A C 1
ATOM 2383 O O . SER A 1 293 ? 29.377 -6.912 -43.695 1.00 80.56 293 SER A O 1
ATOM 2385 N N . ASP A 1 294 ? 28.798 -7.858 -41.743 1.00 79.50 294 ASP A N 1
ATOM 2386 C CA . ASP A 1 294 ? 29.883 -8.843 -41.743 1.00 79.50 294 ASP A CA 1
ATOM 2387 C C . ASP A 1 294 ? 29.688 -9.910 -42.837 1.00 79.50 294 ASP A C 1
ATOM 2389 O O . ASP A 1 294 ? 30.645 -10.278 -43.519 1.00 79.50 294 ASP A O 1
ATOM 2393 N N . ASN A 1 295 ? 28.448 -10.362 -43.063 1.00 73.75 295 ASN A N 1
ATOM 2394 C CA . ASN A 1 295 ? 28.126 -11.323 -44.124 1.00 73.75 295 ASN A CA 1
ATOM 2395 C C . ASN A 1 295 ? 28.304 -10.723 -45.532 1.00 73.75 295 ASN A C 1
ATOM 2397 O O . ASN A 1 295 ? 28.882 -11.373 -46.400 1.00 73.75 295 ASN A O 1
ATOM 2401 N N . GLU A 1 296 ? 27.885 -9.473 -45.753 1.00 73.81 296 GLU A N 1
ATOM 2402 C CA . GLU A 1 296 ? 28.065 -8.785 -47.044 1.00 73.81 296 GLU A CA 1
ATOM 2403 C C . GLU A 1 296 ? 29.555 -8.564 -47.386 1.00 73.81 296 GLU A C 1
ATOM 2405 O O . GLU A 1 296 ? 29.960 -8.704 -48.542 1.00 73.81 296 GLU A O 1
ATOM 2410 N N . CYS A 1 297 ? 30.403 -8.299 -46.384 1.00 64.94 297 CYS A N 1
ATOM 2411 C CA . CYS A 1 297 ? 31.858 -8.215 -46.558 1.00 64.94 297 CYS A CA 1
ATOM 2412 C C . CYS A 1 297 ? 32.505 -9.561 -46.937 1.00 64.94 297 CYS A C 1
ATOM 2414 O O . CYS A 1 297 ? 33.495 -9.581 -47.672 1.00 64.94 297 CYS A O 1
ATOM 2416 N N . LEU A 1 298 ? 31.980 -10.686 -46.442 1.00 66.69 298 LEU A N 1
ATOM 2417 C CA . LEU A 1 298 ? 32.489 -12.021 -46.773 1.00 66.69 298 LEU A CA 1
ATOM 2418 C C . LEU A 1 298 ? 32.109 -12.445 -48.199 1.00 66.69 298 LEU A C 1
ATOM 2420 O O . LEU A 1 298 ? 32.939 -13.028 -48.898 1.00 66.69 298 LEU A O 1
ATOM 2424 N N . ASP A 1 299 ? 30.905 -12.102 -48.658 1.00 65.56 299 ASP A N 1
ATOM 2425 C CA . ASP A 1 299 ? 30.443 -12.435 -50.011 1.00 65.56 299 ASP A CA 1
ATOM 2426 C C . ASP A 1 299 ? 31.202 -11.656 -51.099 1.00 65.56 299 ASP A C 1
ATOM 2428 O O . ASP A 1 299 ? 31.583 -12.235 -52.119 1.00 65.56 299 ASP A O 1
ATOM 2432 N N . LEU A 1 300 ? 31.534 -10.381 -50.856 1.00 62.25 300 LEU A N 1
ATOM 2433 C CA . LEU A 1 300 ? 32.347 -9.568 -51.776 1.00 62.25 300 LEU A CA 1
ATOM 2434 C C . LEU A 1 300 ? 33.776 -10.107 -51.960 1.00 62.25 300 LEU A C 1
ATOM 2436 O O . LEU A 1 300 ? 34.353 -9.966 -53.039 1.00 62.25 300 LEU A O 1
ATOM 2440 N N . ASN A 1 301 ? 34.334 -10.761 -50.939 1.00 61.53 301 ASN A N 1
ATOM 2441 C CA . ASN A 1 301 ? 35.654 -11.390 -51.020 1.00 61.53 301 ASN A CA 1
ATOM 2442 C C . ASN A 1 301 ? 35.632 -12.746 -51.752 1.00 61.53 301 ASN A C 1
ATOM 2444 O O . ASN A 1 301 ? 36.679 -13.197 -52.211 1.00 61.53 301 ASN A O 1
ATOM 2448 N N . ASN A 1 302 ? 34.463 -13.379 -51.905 1.00 58.75 302 ASN A N 1
ATOM 2449 C CA . ASN A 1 302 ? 34.315 -14.689 -52.552 1.00 58.75 302 ASN A CA 1
ATOM 2450 C C . ASN A 1 302 ? 33.917 -14.617 -54.038 1.00 58.75 302 ASN A C 1
ATOM 2452 O O . ASN A 1 302 ? 34.071 -15.605 -54.751 1.00 58.75 302 ASN A O 1
ATOM 2456 N N . THR A 1 303 ? 33.447 -13.470 -54.540 1.00 58.72 303 THR A N 1
ATOM 2457 C CA . THR A 1 303 ? 33.108 -13.278 -55.968 1.00 58.72 303 THR A CA 1
ATOM 2458 C C . THR A 1 303 ? 34.276 -12.797 -56.842 1.00 58.72 303 THR A C 1
ATOM 2460 O O . THR A 1 303 ? 34.091 -12.536 -58.028 1.00 58.72 303 THR A O 1
ATOM 2463 N N . GLY A 1 304 ? 35.477 -12.666 -56.272 1.00 55.81 304 GLY A N 1
ATOM 2464 C CA . GLY A 1 304 ? 36.706 -12.301 -56.979 1.00 55.81 304 GLY A CA 1
ATOM 2465 C C . GLY A 1 304 ? 37.580 -13.508 -57.334 1.00 55.81 304 GLY A C 1
ATOM 2466 O O . GLY A 1 304 ? 38.716 -13.570 -56.870 1.00 55.81 304 GLY A O 1
ATOM 2467 N N . VAL A 1 305 ? 37.063 -14.456 -58.125 1.00 48.97 305 VAL A N 1
ATOM 2468 C CA . VAL A 1 305 ? 37.845 -15.502 -58.821 1.00 48.97 305 VAL A CA 1
ATOM 2469 C C . VAL A 1 305 ? 37.331 -15.658 -60.244 1.00 48.97 305 VAL A C 1
ATOM 2471 O O . VAL A 1 305 ? 36.099 -15.798 -60.404 1.00 48.97 305 VAL A O 1
#

Organism: NCBI:txid688394

Foldseek 3Di:
DDDDDDPPPPPPQAQQCQPDDDPPLRVLLSVLVRVLLQDQLNWKWAFAPVRPAIEIAGNNPDVVVVVVQSVQLVVDNPARGFEEEEDDFADDDPVPQCWDQCQLVRYAYNVRGRDHTWRGDPLQPLVVVLVSVVDHRGIYDYCRRRPDPPRDPVSLLSVQQNHLEYEYQWAADQCLQLVLLVLDDPPDDLVPQVVCVPDQDLVNLVVCVCCLVPPQVVLVVSVVRSCVTPLVVDPCNCSNQPRHPNFYKYAHSNDSDPDVSRIDTVVSVVSSVSSNVSSVVSVVNVVVVVVVVVVVVVVVVVPPD

pLDDT: mean 83.92, std 14.57, range [34.19, 98.62]

Sequence (305 aa):
MTCDADGSSNSCNIFINLNDKCCHLNRFLEEGLNALLADPHFLLLYVPEDGSKMQIVQPASNLHHRERMINMIDEEERTPSFYYALSHVWGISENNRHLWYEIGNYVDDEQGKPVEPVSMRPEKRDALLALLNDHPGSYWWIDVLCARTDTPLDIMGDIYSCCLECIVLADCEPSLIPRLSTMLDAQEDFSRFHCAHENISLEDLLPYKQLYDNKYPQLIELLYSLMQSEWWKRVWTWQEMALPVGGVRFMTETGIHPSQSSTITVYDLGNFYNAVSIMNEYDRRLHKSKSKSDNECLDLNNTGV

InterPro domains:
  IPR010730 Heterokaryon incompatibility [PF06985] (83-240)
  IPR052895 Heterokaryon Regulation/Transcriptional Modulator [PTHR24148] (77-245)

Secondary structure (DSSP, 8-state):
------------------SSS-HHHHHHHHHHHHHHHH-TT--EEE--TT-PPEEEE-TTT-HHHHHHHHHHHHH-SSS---EEEEES-B--BTTB--EEGGGGGTEE-TTSSBPPPEEB-GGGHHHHHHHHHTSTT-EEEEHHHH--TT--TTHHHHHHHT-SEEEEEE-S-TTHHHHHHHHS-TT---TTSTT-TTT--HHHHGGGHHHHHHHHHHHHHHHHHHHTSGGGGSSTHHHHHHS-TT-EEEEETT-S---GGGEEEHHHHHHHHHHHHHHHHHHHHHHHHHHHHHHHHHHHHHS--

Radius of gyration: 25.55 Å; chains: 1; bounding box: 92×36×84 Å